Protein AF-A0A927PRM3-F1 (afdb_monomer_lite)

Foldseek 3Di:
DDDDDDDDDDDDDPDPPDPVVVCVVVVVVVVVVVVCVVCVVVVVVVVVVVVVVLVVLVVLLVQLLVLLLVQVVLVCLLLVCLVVQHPNPVSLVVNLVSLVSNLVSLVVQLVLFDPVLVVLNVQLVVLSVVLVVVCVVCVRSPPVPVNVVSSVSNSVSSQVNSCRSCVSSVVNVDRRAHDPGDDDDDDDDDD

Radius of gyration: 32.97 Å; chains: 1; bounding box: 110×36×75 Å

Sequence (191 aa):
MSSTTMATTPPPTTSKLSSFDRIIMVGGFVLTTVFTSYFGFVAQDRSAECQAIRTQRLADVERFRTVAADFEPLVDDYMGKALHGHNADASKKAVLLNLRQQRTRLAYVTPYLNIDGKETAKRFDDAVVNFVVEAEKNPTGTKLGPLYQELEYIFDNSQSLITASNRATGMDNIQVTTGRFWKRTLTCSES

Secondary structure (DSSP, 8-state):
--------PPPP------HHHHHHHHHHHHHHHHHHHHHHHHHHHHHHHHHHHHHHHHHHHHHHHHHHHTHHHHHHHHHHHHHTT---HHHHHHHHHHHHHHHHHHHHHGGGS-HHHHHHHHHHHHHHHHHHHHHHH-TT---HHHHHHHHHHHHHHHHHHHHHHHHHTT-TT-----SSS----------

Structure (mmCIF, N/CA/C/O backbone):
data_AF-A0A927PRM3-F1
#
_entry.id   AF-A0A927PRM3-F1
#
loop_
_atom_site.group_PDB
_atom_site.id
_atom_site.type_symbol
_atom_site.label_atom_id
_atom_site.label_alt_id
_atom_site.label_comp_id
_atom_site.label_asym_id
_atom_site.label_entity_id
_atom_site.label_seq_id
_atom_site.pdbx_PDB_ins_code
_atom_site.Cartn_x
_atom_site.Cartn_y
_atom_site.Cartn_z
_atom_site.occupancy
_atom_site.B_iso_or_equiv
_atom_site.auth_seq_id
_atom_site.auth_comp_id
_atom_site.auth_asym_id
_atom_site.auth_atom_id
_atom_site.pdbx_PDB_model_num
ATOM 1 N N . MET A 1 1 ? -91.309 -27.906 28.902 1.00 44.22 1 MET A N 1
ATOM 2 C CA . MET A 1 1 ? -90.382 -27.048 28.135 1.00 44.22 1 MET A CA 1
ATOM 3 C C . MET A 1 1 ? -89.595 -26.239 29.148 1.00 44.22 1 MET A C 1
ATOM 5 O O . MET A 1 1 ? -90.201 -25.477 29.887 1.00 44.22 1 MET A O 1
ATOM 9 N N . SER A 1 2 ? -88.304 -26.534 29.288 1.00 41.75 2 SER A N 1
ATOM 10 C CA . SER A 1 2 ? -87.449 -26.027 30.367 1.00 41.75 2 SER A CA 1
ATOM 11 C C . SER A 1 2 ? -86.890 -24.648 30.022 1.00 41.75 2 SER A C 1
ATOM 13 O O . SER A 1 2 ? -86.309 -24.472 28.955 1.00 41.75 2 SER A O 1
ATOM 15 N N . SER A 1 3 ? -87.058 -23.684 30.925 1.00 41.94 3 SER A N 1
ATOM 16 C CA . SER A 1 3 ? -86.459 -22.352 30.836 1.00 41.94 3 SER A CA 1
ATOM 17 C C . SER A 1 3 ? -85.041 -22.386 31.407 1.00 41.94 3 SER A C 1
ATOM 19 O O . SER A 1 3 ? -84.853 -22.659 32.590 1.00 41.94 3 SER A O 1
ATOM 21 N N . THR A 1 4 ? -84.041 -22.120 30.567 1.00 48.62 4 THR A N 1
ATOM 22 C CA . THR A 1 4 ? -82.642 -21.960 30.981 1.00 48.62 4 THR A CA 1
ATOM 23 C C . THR A 1 4 ? -82.396 -20.508 31.380 1.00 48.62 4 THR A C 1
ATOM 25 O O . THR A 1 4 ? -82.420 -19.611 30.540 1.00 48.62 4 THR A O 1
ATOM 28 N N . THR A 1 5 ? -82.161 -20.271 32.667 1.00 45.59 5 THR A N 1
ATOM 29 C CA . THR A 1 5 ? -81.756 -18.972 33.216 1.00 45.59 5 THR A CA 1
ATOM 30 C C . THR A 1 5 ? -80.256 -18.773 32.979 1.00 45.59 5 THR A C 1
ATOM 32 O O . THR A 1 5 ? -79.450 -19.582 33.437 1.00 45.59 5 THR A O 1
ATOM 35 N N . MET A 1 6 ? -79.859 -17.715 32.264 1.00 48.06 6 MET A N 1
ATOM 36 C CA . MET A 1 6 ? -78.449 -17.319 32.154 1.00 48.06 6 MET A CA 1
ATOM 37 C C . MET A 1 6 ? -77.999 -16.651 33.458 1.00 48.06 6 MET A C 1
ATOM 39 O O . MET A 1 6 ? -78.588 -15.660 33.885 1.00 48.06 6 MET A O 1
ATOM 43 N N . ALA A 1 7 ? -76.950 -17.188 34.080 1.00 45.28 7 ALA A N 1
ATOM 44 C CA . ALA A 1 7 ? -76.270 -16.555 35.200 1.00 45.28 7 ALA A CA 1
ATOM 45 C C . ALA A 1 7 ? -75.326 -15.464 34.672 1.00 45.28 7 ALA A C 1
ATOM 47 O O . ALA A 1 7 ? -74.313 -15.752 34.036 1.00 45.28 7 ALA A O 1
ATOM 48 N N . THR A 1 8 ? -75.665 -14.206 34.927 1.00 48.94 8 THR A N 1
ATOM 49 C CA . THR A 1 8 ? -74.791 -13.051 34.713 1.00 48.94 8 THR A CA 1
ATOM 50 C C . THR A 1 8 ? -73.702 -13.041 35.787 1.00 48.94 8 THR A C 1
ATOM 52 O O . THR A 1 8 ? -73.987 -12.885 36.974 1.00 48.94 8 THR A O 1
ATOM 55 N N . THR A 1 9 ? -72.442 -13.210 35.385 1.00 50.81 9 THR A N 1
ATOM 56 C CA . THR A 1 9 ? -71.269 -13.009 36.250 1.00 50.81 9 THR A CA 1
ATOM 57 C C . THR A 1 9 ? -71.200 -11.554 36.734 1.00 50.81 9 THR A C 1
ATOM 59 O O . THR A 1 9 ? -71.367 -10.645 35.915 1.00 50.81 9 THR A O 1
ATOM 62 N N . PRO A 1 10 ? -70.942 -11.296 38.031 1.00 50.56 10 PRO A N 1
ATOM 63 C CA . PRO A 1 10 ? -70.801 -9.937 38.544 1.00 50.56 10 PRO A CA 1
ATOM 64 C C . PRO A 1 10 ? -69.530 -9.266 37.984 1.00 50.56 10 PRO A C 1
ATOM 66 O O . PRO A 1 10 ? -68.538 -9.955 37.730 1.00 50.56 10 PRO A O 1
ATOM 69 N N . PRO A 1 11 ? -69.532 -7.934 37.786 1.00 51.31 11 PRO A N 1
ATOM 70 C CA . PRO A 1 11 ? -68.351 -7.208 37.330 1.00 51.31 11 PRO A CA 1
ATOM 71 C C . PRO A 1 11 ? -67.219 -7.306 38.366 1.00 51.31 11 PRO A C 1
ATOM 73 O O . PRO A 1 11 ? -67.497 -7.354 39.568 1.00 51.31 11 PRO A O 1
ATOM 76 N N . PRO A 1 12 ? -65.944 -7.317 37.931 1.00 49.47 12 PRO A N 1
ATOM 77 C CA . PRO A 1 12 ? -64.812 -7.381 38.842 1.00 49.47 12 PRO A CA 1
ATOM 78 C C . PRO A 1 12 ? -64.838 -6.174 39.781 1.00 49.47 12 PRO A C 1
ATOM 80 O O . PRO A 1 12 ? -64.838 -5.017 39.357 1.00 49.47 12 PRO A O 1
ATOM 83 N N . THR A 1 13 ? -64.872 -6.460 41.077 1.00 45.50 13 THR A N 1
ATOM 84 C CA . THR A 1 13 ? -64.749 -5.486 42.152 1.00 45.50 13 THR A CA 1
ATOM 85 C C . THR A 1 13 ? -63.410 -4.769 42.013 1.00 45.50 13 THR A C 1
ATOM 87 O O . THR A 1 13 ? -62.353 -5.332 42.289 1.00 45.50 13 THR A O 1
ATOM 90 N N . THR A 1 14 ? -63.443 -3.502 41.599 1.00 50.16 14 THR A N 1
ATOM 91 C CA . THR A 1 14 ? -62.299 -2.596 41.712 1.00 50.16 14 THR A CA 1
ATOM 92 C C . THR A 1 14 ? -61.999 -2.394 43.191 1.00 50.16 14 THR A C 1
ATOM 94 O O . THR A 1 14 ? -62.661 -1.605 43.872 1.00 50.16 14 THR A O 1
ATOM 97 N N . SER A 1 15 ? -61.017 -3.130 43.701 1.00 55.06 15 SER A N 1
ATOM 98 C CA . SER A 1 15 ? -60.400 -2.863 44.992 1.00 55.06 15 SER A CA 1
ATOM 99 C C . SER A 1 15 ? -59.888 -1.421 44.986 1.00 55.06 15 SER A C 1
ATOM 101 O O . SER A 1 15 ? -59.076 -1.019 44.150 1.00 55.06 15 SER A O 1
ATOM 103 N N . LYS A 1 16 ? -60.422 -0.598 45.894 1.00 53.88 16 LYS A N 1
ATOM 104 C CA . LYS A 1 16 ? -59.944 0.769 46.115 1.00 53.88 16 LYS A CA 1
ATOM 105 C C . LYS A 1 16 ? -58.537 0.680 46.707 1.00 53.88 16 LYS A C 1
ATOM 107 O O . LYS A 1 16 ? -58.385 0.558 47.916 1.00 53.88 16 LYS A O 1
ATOM 112 N N . LEU A 1 17 ? -57.527 0.699 45.840 1.00 53.91 17 LEU A N 1
ATOM 113 C CA . LEU A 1 17 ? -56.127 0.856 46.227 1.00 53.91 17 LEU A CA 1
ATOM 114 C C . LEU A 1 17 ? -55.980 2.113 47.091 1.00 53.91 17 LEU A C 1
ATOM 116 O O . LEU A 1 17 ? -56.442 3.192 46.707 1.00 53.91 17 LEU A O 1
ATOM 120 N N . SER A 1 18 ? -55.346 1.954 48.254 1.00 59.84 18 SER A N 1
ATOM 121 C CA . SER A 1 18 ? -54.972 3.053 49.141 1.00 59.84 18 SER A CA 1
ATOM 122 C C . SER A 1 18 ? -54.162 4.091 48.361 1.00 59.84 18 SER A C 1
ATOM 124 O O . SER A 1 18 ? -53.350 3.737 47.502 1.00 59.84 18 SER A O 1
ATOM 126 N N . SER A 1 19 ? -54.349 5.383 48.653 1.00 59.75 19 SER A N 1
ATOM 127 C CA . SER A 1 19 ? -53.582 6.468 48.020 1.00 59.75 19 SER A CA 1
ATOM 128 C C . SER A 1 19 ? -52.068 6.243 48.113 1.00 59.75 19 SER A C 1
ATOM 130 O O . SER A 1 19 ? -51.332 6.660 47.224 1.00 59.75 19 SER A O 1
ATOM 132 N N . PHE A 1 20 ? -51.614 5.531 49.147 1.00 63.22 20 PHE A N 1
ATOM 133 C CA . PHE A 1 20 ? -50.215 5.167 49.348 1.00 63.22 20 PHE A CA 1
ATOM 134 C C . PHE A 1 20 ? -49.713 4.131 48.326 1.00 63.22 20 PHE A C 1
ATOM 136 O O . PHE A 1 20 ? -48.644 4.315 47.749 1.00 63.22 20 PHE A O 1
ATOM 143 N N . ASP A 1 21 ? -50.510 3.106 48.008 1.00 57.59 21 ASP A N 1
ATOM 144 C CA . ASP A 1 21 ? -50.153 2.097 46.998 1.00 57.59 21 ASP A CA 1
ATOM 145 C C . ASP A 1 21 ? -50.122 2.691 45.586 1.00 57.59 21 ASP A C 1
ATOM 147 O O . ASP A 1 21 ? -49.273 2.332 44.771 1.00 57.59 21 ASP A O 1
ATOM 151 N N . ARG A 1 22 ? -51.006 3.657 45.296 1.00 60.03 22 ARG A N 1
ATOM 152 C CA . ARG A 1 22 ? -50.956 4.417 44.037 1.00 60.03 22 ARG A CA 1
ATOM 153 C C . ARG A 1 22 ? -49.674 5.237 43.915 1.00 60.03 22 ARG A C 1
ATOM 155 O O . ARG A 1 22 ? -49.090 5.263 42.837 1.00 60.03 22 ARG A O 1
ATOM 162 N N . ILE A 1 23 ? -49.226 5.882 44.993 1.00 64.12 23 ILE A N 1
ATOM 163 C CA . ILE A 1 23 ? -47.975 6.657 44.998 1.00 64.12 23 ILE A CA 1
ATOM 164 C C . ILE A 1 23 ? -46.768 5.734 44.806 1.00 64.12 23 ILE A C 1
ATOM 166 O O . ILE A 1 23 ? -45.878 6.067 44.030 1.00 64.12 23 ILE A O 1
ATOM 170 N N . ILE A 1 24 ? -46.759 4.557 45.439 1.00 65.75 24 ILE A N 1
ATOM 171 C CA . ILE A 1 24 ? -45.685 3.569 45.268 1.00 65.75 24 ILE A CA 1
ATOM 172 C C . ILE A 1 24 ? -45.666 3.022 43.836 1.00 65.75 24 ILE A C 1
ATOM 174 O O . ILE A 1 24 ? -44.595 2.943 43.238 1.00 65.75 24 ILE A O 1
ATOM 178 N N . MET A 1 25 ? -46.823 2.703 43.245 1.00 63.34 25 MET A N 1
ATOM 179 C CA . MET A 1 25 ? -46.881 2.238 41.854 1.00 63.34 25 MET A CA 1
ATOM 180 C C . MET A 1 25 ? -46.438 3.313 40.859 1.00 63.34 25 MET A C 1
ATOM 182 O O . MET A 1 25 ? -45.649 3.020 39.966 1.00 63.34 25 MET A O 1
ATOM 186 N N . VAL A 1 26 ? -46.910 4.556 41.006 1.00 64.50 26 VAL A N 1
ATOM 187 C CA . VAL A 1 26 ? -46.524 5.660 40.111 1.00 64.50 26 VAL A CA 1
ATOM 188 C C . VAL A 1 26 ? -45.048 6.011 40.295 1.00 64.50 26 VAL A C 1
ATOM 190 O O . VAL A 1 26 ? -44.334 6.170 39.309 1.00 64.50 26 VAL A O 1
ATOM 193 N N . GLY A 1 27 ? -44.569 6.066 41.540 1.00 62.31 27 GLY A N 1
ATOM 194 C CA . GLY A 1 27 ? -43.160 6.287 41.857 1.00 62.31 27 GLY A CA 1
ATOM 195 C C . GLY A 1 27 ? -42.268 5.194 41.277 1.00 62.31 27 GLY A C 1
ATOM 196 O O . GLY A 1 27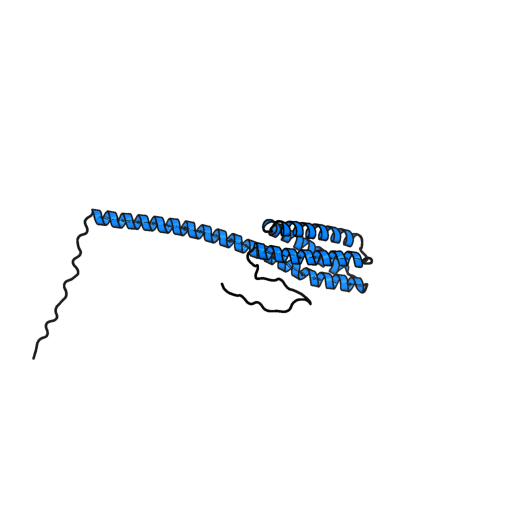 ? -41.277 5.509 40.626 1.00 62.31 27 GLY A O 1
ATOM 197 N N . GLY A 1 28 ? -42.666 3.927 41.428 1.00 58.19 28 GLY A N 1
ATOM 198 C CA . GLY A 1 28 ? -41.991 2.779 40.830 1.00 58.19 28 GLY A CA 1
ATOM 199 C C . GLY A 1 28 ? -41.946 2.869 39.309 1.00 58.19 28 GLY A C 1
ATOM 200 O O . GLY A 1 28 ? -40.869 2.744 38.738 1.00 58.19 28 GLY A O 1
ATOM 201 N N . PHE A 1 29 ? -43.076 3.180 38.664 1.00 63.25 29 PHE A N 1
ATOM 202 C CA . PHE A 1 29 ? -43.168 3.293 37.209 1.00 63.25 29 PHE A CA 1
ATOM 203 C C . PHE A 1 29 ? -42.270 4.410 36.668 1.00 63.25 29 PHE A C 1
ATOM 205 O O . PHE A 1 29 ? -41.491 4.178 35.742 1.00 63.25 29 PHE A O 1
ATOM 212 N N . VAL A 1 30 ? -42.312 5.600 37.276 1.00 63.31 30 VAL A N 1
ATOM 213 C CA . VAL A 1 30 ? -41.460 6.734 36.889 1.00 63.31 30 VAL A CA 1
ATOM 214 C C . VAL A 1 30 ? -39.983 6.392 37.089 1.00 63.31 30 VAL A C 1
ATOM 216 O O . VAL A 1 30 ? -39.194 6.610 36.173 1.00 63.31 30 VAL A O 1
ATOM 219 N N . LEU A 1 31 ? -39.609 5.777 38.217 1.00 61.56 31 LEU A N 1
ATOM 220 C CA . LEU A 1 31 ? -38.228 5.349 38.462 1.00 61.56 31 LEU A CA 1
ATOM 221 C C . LEU A 1 31 ? -37.755 4.322 37.436 1.00 61.56 31 LEU A C 1
ATOM 223 O O . LEU A 1 31 ? -36.676 4.497 36.877 1.00 61.56 31 LEU A O 1
ATOM 227 N N . THR A 1 32 ? -38.558 3.296 37.135 1.00 62.03 32 THR A N 1
ATOM 228 C CA . THR A 1 32 ? -38.201 2.310 36.108 1.00 62.03 32 THR A CA 1
ATOM 229 C C . THR A 1 32 ? -38.101 2.939 34.731 1.00 62.03 32 THR A C 1
ATOM 231 O O . THR A 1 32 ? -37.176 2.593 34.007 1.00 62.03 32 THR A O 1
ATOM 234 N N . THR A 1 33 ? -38.986 3.875 34.375 1.00 59.94 33 THR A N 1
ATOM 235 C CA . THR A 1 33 ? -38.985 4.524 33.053 1.00 59.94 33 THR A CA 1
ATOM 236 C C . THR A 1 33 ? -37.771 5.436 32.891 1.00 59.94 33 THR A C 1
ATOM 238 O O . THR A 1 33 ? -37.120 5.408 31.851 1.00 59.94 33 THR A O 1
ATOM 241 N N . VAL A 1 34 ? -37.406 6.199 33.926 1.00 56.94 34 VAL A N 1
ATOM 242 C CA . VAL A 1 34 ? -36.192 7.033 33.933 1.00 56.94 34 VAL A CA 1
ATOM 243 C C . VAL A 1 34 ? -34.934 6.163 33.906 1.00 56.94 34 VAL A C 1
ATOM 245 O O . VAL A 1 34 ? -34.023 6.439 33.131 1.00 56.94 34 VAL A O 1
ATOM 248 N N . PHE A 1 35 ? -34.890 5.067 34.672 1.00 54.69 35 PHE A N 1
ATOM 249 C CA . PHE A 1 35 ? -33.755 4.139 34.630 1.00 54.69 35 PHE A CA 1
ATOM 250 C C . PHE A 1 35 ? -33.621 3.454 33.268 1.00 54.69 35 PHE A C 1
ATOM 252 O O . PHE A 1 35 ? -32.526 3.421 32.721 1.00 54.69 35 PHE A O 1
ATOM 259 N N . THR A 1 36 ? -34.707 2.932 32.690 1.00 59.66 36 THR A N 1
ATOM 260 C CA . THR A 1 36 ? -34.649 2.267 31.375 1.00 59.66 36 THR A CA 1
ATOM 261 C C . THR A 1 36 ? -34.355 3.239 30.245 1.00 59.66 36 THR A C 1
ATOM 263 O O . THR A 1 36 ? -33.602 2.880 29.347 1.00 59.66 36 THR A O 1
ATOM 266 N N . SER A 1 37 ? -34.874 4.468 30.286 1.00 56.84 37 SER A N 1
ATOM 267 C CA . SER A 1 37 ? -34.535 5.486 29.284 1.00 56.84 37 SER A CA 1
ATOM 268 C C . SER A 1 37 ? -33.080 5.940 29.405 1.00 56.84 37 SER A C 1
ATOM 270 O O . SER A 1 37 ? -32.398 6.010 28.389 1.00 56.84 37 SER A O 1
ATOM 272 N N . TYR A 1 38 ? -32.555 6.146 30.617 1.00 54.75 38 TYR A N 1
ATOM 273 C CA . TYR A 1 38 ? -31.151 6.521 30.814 1.00 54.75 38 TYR A CA 1
ATOM 274 C C . TYR A 1 38 ? -30.184 5.385 30.444 1.00 54.75 38 TYR A C 1
ATOM 276 O O . TYR A 1 38 ? -29.239 5.600 29.689 1.00 54.75 38 TYR A O 1
ATOM 284 N N . PHE A 1 39 ? -30.436 4.154 30.905 1.00 52.22 39 PHE A N 1
ATOM 285 C CA . PHE A 1 39 ? -29.624 2.992 30.523 1.00 52.22 39 PHE A CA 1
ATOM 286 C C . PHE A 1 39 ? -29.757 2.656 29.036 1.00 52.22 39 PHE A C 1
ATOM 288 O O . PHE A 1 39 ? -28.761 2.301 28.413 1.00 52.22 39 PHE A O 1
ATOM 295 N N . GLY A 1 40 ? -30.952 2.797 28.459 1.00 49.28 40 GLY A N 1
ATOM 296 C CA . GLY A 1 40 ? -31.195 2.594 27.033 1.00 49.28 40 GLY A CA 1
ATOM 297 C C . GLY A 1 40 ? -30.417 3.586 26.173 1.00 49.28 40 GLY A C 1
ATOM 298 O O . GLY A 1 40 ? -29.747 3.168 25.234 1.00 49.28 40 GLY A O 1
ATOM 299 N N . PHE A 1 41 ? -30.426 4.870 26.539 1.00 51.00 41 PHE A N 1
ATOM 300 C CA . PHE A 1 41 ? -29.705 5.915 25.810 1.00 51.00 41 PHE A CA 1
ATOM 301 C C . PHE A 1 41 ? -28.183 5.753 25.934 1.00 51.00 41 PHE A C 1
ATOM 303 O O . PHE A 1 41 ? -27.478 5.751 24.931 1.00 51.00 41 PHE A O 1
ATOM 310 N N . VAL A 1 42 ? -27.669 5.508 27.147 1.00 51.50 42 VAL A N 1
ATOM 311 C CA . VAL A 1 42 ? -26.225 5.317 27.387 1.00 51.50 42 VAL A CA 1
ATOM 312 C C . VAL A 1 42 ? -25.693 4.037 26.727 1.00 51.50 42 VAL A C 1
ATOM 314 O O . VAL A 1 42 ? -24.565 4.020 26.229 1.00 51.50 42 VAL A O 1
ATOM 317 N N . ALA A 1 43 ? -26.483 2.959 26.702 1.00 48.88 43 ALA A N 1
ATOM 318 C CA . ALA A 1 43 ? -26.106 1.726 26.016 1.00 48.88 43 ALA A CA 1
ATOM 319 C C . ALA A 1 43 ? -26.155 1.877 24.486 1.00 48.88 43 ALA A C 1
ATOM 321 O O . ALA A 1 43 ? -25.255 1.383 23.803 1.00 48.88 43 ALA A O 1
ATOM 322 N N . GLN A 1 44 ? -27.159 2.581 23.946 1.00 50.44 44 GLN A N 1
ATOM 323 C CA . GLN A 1 44 ? -27.261 2.845 22.509 1.00 50.44 44 GLN A CA 1
ATOM 324 C C . GLN A 1 44 ? -26.131 3.753 22.010 1.00 50.44 44 GLN A C 1
ATOM 326 O O . GLN A 1 44 ? -25.476 3.376 21.037 1.00 50.44 44 GLN A O 1
ATOM 331 N N . ASP A 1 45 ? -25.816 4.854 22.701 1.00 47.72 45 ASP A N 1
ATOM 332 C CA . ASP A 1 45 ? -24.739 5.775 22.298 1.00 47.72 45 ASP A CA 1
ATOM 333 C C . ASP A 1 45 ? -23.371 5.081 22.257 1.00 47.72 45 ASP A C 1
ATOM 335 O O . ASP A 1 45 ? -22.666 5.136 21.248 1.00 47.72 45 ASP A O 1
ATOM 339 N N . ARG A 1 46 ? -23.016 4.321 23.303 1.00 46.38 46 ARG A N 1
ATOM 340 C CA . ARG A 1 46 ? -21.738 3.585 23.324 1.00 46.38 46 ARG A CA 1
ATOM 341 C C . ARG A 1 46 ? -21.653 2.514 22.240 1.00 46.38 46 ARG A C 1
ATOM 343 O O . ARG A 1 46 ? -20.578 2.278 21.690 1.00 46.38 46 ARG A O 1
ATOM 350 N N . SER A 1 47 ? -22.768 1.856 21.923 1.00 51.16 47 SER A N 1
ATOM 351 C CA . SER A 1 47 ? -22.800 0.854 20.853 1.00 51.16 47 SER A CA 1
ATOM 352 C C . SER A 1 47 ? -22.651 1.484 19.463 1.00 51.16 47 SER A C 1
ATOM 354 O O . SER A 1 47 ? -21.937 0.931 18.624 1.00 51.16 47 SER A O 1
ATOM 356 N N . ALA A 1 48 ? -23.238 2.665 19.242 1.00 51.62 48 ALA A N 1
ATOM 357 C CA . ALA A 1 48 ? -23.136 3.412 17.993 1.00 51.62 48 ALA A CA 1
ATOM 358 C C . ALA A 1 48 ? -21.718 3.962 17.771 1.00 51.62 48 ALA A C 1
ATOM 360 O O . ALA A 1 48 ? -21.173 3.816 16.677 1.00 51.62 48 ALA A O 1
ATOM 361 N N . GLU A 1 49 ? -21.074 4.505 18.809 1.00 46.06 49 GLU A N 1
ATOM 362 C CA . GLU A 1 49 ? -19.676 4.953 18.746 1.00 46.06 49 GLU A CA 1
ATOM 363 C C . GLU A 1 49 ? -18.719 3.790 18.443 1.00 46.06 49 GLU A C 1
ATOM 365 O O . GLU A 1 49 ? -17.866 3.888 17.556 1.00 46.06 49 GLU A O 1
ATOM 370 N N . CYS A 1 50 ? -18.891 2.645 19.115 1.00 54.97 50 CYS A N 1
ATOM 371 C CA . CYS A 1 50 ? -18.091 1.453 18.837 1.00 54.97 50 CYS A CA 1
ATOM 372 C C . CYS A 1 50 ? -18.302 0.921 17.410 1.00 54.97 50 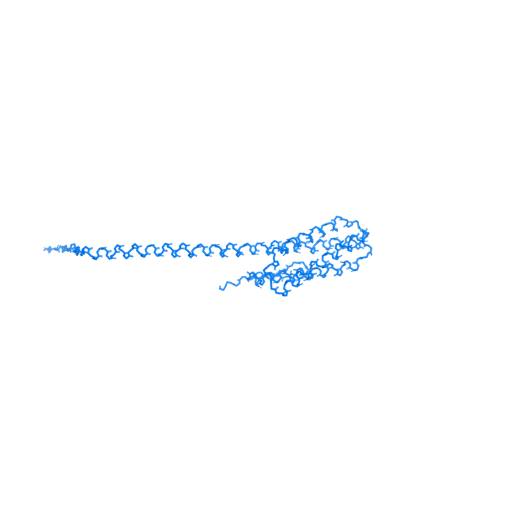CYS A C 1
ATOM 374 O O . CYS A 1 50 ? -17.333 0.521 16.758 1.00 54.97 50 CYS A O 1
ATOM 376 N N . GLN A 1 51 ? -19.538 0.933 16.900 1.00 58.88 51 GLN A N 1
ATOM 377 C CA . GLN A 1 51 ? -19.826 0.536 15.519 1.00 58.88 51 GLN A CA 1
ATOM 378 C C . GLN A 1 51 ? -19.243 1.523 14.501 1.00 58.88 51 GLN A C 1
ATOM 380 O O . GLN A 1 51 ? -18.664 1.087 13.503 1.00 58.88 51 GLN A O 1
ATOM 385 N N . ALA A 1 52 ? -19.318 2.829 14.759 1.00 62.22 52 ALA A N 1
ATOM 386 C CA . ALA A 1 52 ? -18.755 3.858 13.888 1.00 62.22 52 ALA A CA 1
ATOM 387 C C . ALA A 1 52 ? -17.226 3.734 13.783 1.00 62.22 52 ALA A C 1
ATOM 389 O O . ALA A 1 52 ? -16.684 3.679 12.678 1.00 62.22 52 ALA A O 1
ATOM 390 N N . ILE A 1 53 ? -16.536 3.582 14.921 1.00 66.88 53 ILE A N 1
ATOM 391 C CA . ILE A 1 53 ? -15.077 3.400 14.964 1.00 66.88 53 ILE A CA 1
ATOM 392 C C . ILE A 1 53 ? -14.667 2.118 14.231 1.00 66.88 53 ILE A C 1
ATOM 394 O O . ILE A 1 53 ? -13.700 2.124 13.467 1.00 66.88 53 ILE A O 1
ATOM 398 N N . ARG A 1 54 ? -15.398 1.013 14.423 1.00 69.25 54 ARG A N 1
ATOM 399 C CA . ARG A 1 54 ? -15.109 -0.248 13.726 1.00 69.25 54 ARG A CA 1
ATOM 400 C C . ARG A 1 54 ? -15.303 -0.110 12.215 1.00 69.25 54 ARG A C 1
ATOM 402 O O . ARG A 1 54 ? -14.437 -0.536 11.459 1.00 69.25 54 ARG A O 1
ATOM 409 N N . THR A 1 55 ? -16.386 0.528 11.780 1.00 75.81 55 THR A N 1
ATOM 410 C CA . THR A 1 55 ? -16.689 0.741 10.355 1.00 75.81 55 THR A CA 1
ATOM 411 C C . THR A 1 55 ? -15.629 1.610 9.682 1.00 75.81 55 THR A C 1
ATOM 413 O O . THR A 1 55 ? -15.185 1.298 8.579 1.00 75.81 55 THR A O 1
ATOM 416 N N . GLN A 1 56 ? -15.163 2.658 10.366 1.00 77.00 56 GLN A N 1
ATOM 417 C CA . GLN A 1 56 ? -14.092 3.515 9.866 1.00 77.00 56 GLN A CA 1
ATOM 418 C C . GLN A 1 56 ? -12.779 2.741 9.682 1.00 77.00 56 GLN A C 1
ATOM 420 O O . GLN A 1 56 ? -12.169 2.824 8.619 1.00 77.00 56 GLN A O 1
ATOM 425 N N . ARG A 1 57 ? -12.386 1.923 10.668 1.00 75.38 57 ARG A N 1
ATOM 426 C CA . ARG A 1 57 ? -11.177 1.084 10.575 1.00 75.38 57 ARG A CA 1
ATOM 427 C C . ARG A 1 57 ? -11.242 0.108 9.404 1.00 75.38 57 ARG A C 1
ATOM 429 O O . ARG A 1 57 ? -10.276 -0.011 8.659 1.00 75.38 57 ARG A O 1
ATOM 436 N N . LEU A 1 58 ? -12.381 -0.561 9.226 1.00 78.75 58 LEU A N 1
ATOM 437 C CA . LEU A 1 58 ? -12.601 -1.481 8.106 1.00 78.75 58 LEU A CA 1
ATOM 438 C C . LEU A 1 58 ? -12.500 -0.752 6.762 1.00 78.75 58 LEU A C 1
ATOM 440 O O . LEU A 1 58 ? -11.844 -1.237 5.845 1.00 78.75 58 LEU A O 1
ATOM 444 N N . ALA A 1 59 ? -13.091 0.441 6.659 1.00 81.94 59 ALA A N 1
ATOM 445 C CA . ALA A 1 59 ? -13.018 1.253 5.451 1.00 81.94 59 ALA A CA 1
ATOM 446 C C . ALA A 1 59 ? -11.583 1.705 5.130 1.00 81.94 59 ALA A C 1
ATOM 448 O O . ALA A 1 59 ? -11.195 1.723 3.962 1.00 81.94 59 ALA A O 1
ATOM 449 N N . ASP A 1 60 ? -10.783 2.058 6.137 1.00 82.19 60 ASP A N 1
ATOM 450 C CA . ASP A 1 60 ? -9.394 2.476 5.929 1.00 82.19 60 ASP A CA 1
ATOM 451 C C . ASP A 1 60 ? -8.498 1.305 5.501 1.00 82.19 60 ASP A C 1
ATOM 453 O O . ASP A 1 60 ? -7.686 1.465 4.584 1.00 82.19 60 ASP A O 1
ATOM 457 N N . VAL A 1 61 ? -8.708 0.112 6.069 1.00 81.56 61 VAL A N 1
ATOM 458 C CA . VAL A 1 61 ? -8.044 -1.118 5.609 1.00 81.56 61 VAL A CA 1
ATOM 459 C C . VAL A 1 61 ? -8.460 -1.469 4.181 1.00 81.56 61 VAL A C 1
ATOM 461 O O . VAL A 1 61 ? -7.596 -1.745 3.352 1.00 81.56 61 VAL A O 1
ATOM 464 N N . GLU A 1 62 ? -9.748 -1.383 3.847 1.00 82.62 62 GLU A N 1
ATOM 465 C CA . GLU A 1 62 ? -10.230 -1.691 2.495 1.00 82.62 62 GLU A CA 1
ATOM 466 C C . GLU A 1 62 ? -9.689 -0.711 1.445 1.00 82.62 62 GLU A C 1
ATOM 468 O O . GLU A 1 62 ? -9.316 -1.110 0.339 1.00 82.62 62 GLU A O 1
ATOM 473 N N . ARG A 1 63 ? -9.573 0.576 1.792 1.00 85.25 63 ARG A N 1
ATOM 474 C CA . ARG A 1 63 ? -8.945 1.584 0.925 1.00 85.25 63 ARG A CA 1
ATOM 475 C C . ARG A 1 63 ? -7.472 1.283 0.681 1.00 85.25 63 ARG A C 1
ATOM 477 O O . ARG A 1 63 ? -7.016 1.443 -0.447 1.00 85.25 63 ARG A O 1
ATOM 484 N N . PHE A 1 64 ? -6.727 0.879 1.711 1.00 85.62 64 PHE A N 1
ATOM 485 C CA . PHE A 1 64 ? -5.334 0.460 1.545 1.00 85.62 64 PHE A CA 1
ATOM 486 C C . PHE A 1 64 ? -5.243 -0.788 0.660 1.00 85.62 64 PHE A C 1
ATOM 488 O O . PHE A 1 64 ? -4.491 -0.791 -0.312 1.00 85.62 64 PHE A O 1
ATOM 495 N N . ARG A 1 65 ? -6.083 -1.794 0.932 1.00 84.06 65 ARG A N 1
ATOM 496 C CA . ARG A 1 65 ? -6.160 -3.045 0.171 1.00 84.06 65 ARG A CA 1
ATOM 497 C C . ARG A 1 65 ? -6.428 -2.815 -1.312 1.00 84.06 65 ARG A C 1
ATOM 499 O O . ARG A 1 65 ? -5.744 -3.392 -2.146 1.00 84.06 65 ARG A O 1
ATOM 506 N N . THR A 1 66 ? -7.402 -1.968 -1.630 1.00 86.06 66 THR A N 1
ATOM 507 C CA . THR A 1 66 ? -7.788 -1.670 -3.016 1.00 86.06 66 THR A CA 1
ATOM 508 C C . THR A 1 66 ? -6.615 -1.074 -3.791 1.00 86.06 66 THR A C 1
ATOM 510 O O . THR A 1 66 ? -6.291 -1.539 -4.875 1.00 86.06 66 THR A O 1
ATOM 513 N N . VAL A 1 67 ? -5.922 -0.092 -3.205 1.00 86.81 67 VAL A N 1
ATOM 514 C CA . VAL A 1 67 ? -4.763 0.537 -3.859 1.00 86.81 67 VAL A CA 1
ATOM 515 C C . VAL A 1 67 ? -3.597 -0.449 -3.989 1.00 86.81 67 VAL A C 1
ATOM 517 O O . VAL A 1 67 ? -2.911 -0.446 -5.008 1.00 86.81 67 VAL A O 1
ATOM 520 N N . ALA A 1 68 ? -3.366 -1.299 -2.986 1.00 84.12 68 ALA A N 1
ATOM 521 C CA . ALA A 1 68 ? -2.321 -2.318 -3.041 1.00 84.12 68 ALA A CA 1
ATOM 522 C C . ALA A 1 68 ? -2.605 -3.405 -4.096 1.00 84.12 68 ALA A C 1
ATOM 524 O O . ALA A 1 68 ? -1.678 -3.865 -4.754 1.00 84.12 68 ALA A O 1
ATOM 525 N N . ALA A 1 69 ? -3.872 -3.768 -4.320 1.00 83.06 69 ALA A N 1
ATOM 526 C CA . ALA A 1 69 ? -4.266 -4.718 -5.364 1.00 83.06 69 ALA A CA 1
ATOM 527 C C . ALA A 1 69 ? -3.992 -4.192 -6.786 1.00 83.06 69 ALA A C 1
ATOM 529 O O . ALA A 1 69 ? -3.659 -4.969 -7.679 1.00 83.06 69 ALA A O 1
ATOM 530 N N . ASP A 1 70 ? -4.068 -2.874 -6.990 1.00 86.62 70 ASP A N 1
ATOM 531 C CA . ASP A 1 70 ? -3.728 -2.239 -8.268 1.00 86.62 70 ASP A CA 1
ATOM 532 C C . ASP A 1 70 ? -2.212 -2.222 -8.544 1.00 86.62 70 ASP A C 1
ATOM 534 O O . ASP A 1 70 ? -1.794 -1.897 -9.651 1.00 86.62 70 ASP A O 1
ATOM 538 N N . PHE A 1 71 ? -1.359 -2.547 -7.569 1.00 87.38 71 PHE A N 1
ATOM 539 C CA . PHE A 1 71 ? 0.093 -2.427 -7.714 1.00 87.38 71 PHE A CA 1
ATOM 540 C C . PHE A 1 71 ? 0.694 -3.451 -8.677 1.00 87.38 71 PHE A C 1
ATOM 542 O O . PHE A 1 71 ? 1.444 -3.083 -9.577 1.00 87.38 71 PHE A O 1
ATOM 549 N N . GLU A 1 72 ? 0.340 -4.724 -8.514 1.00 83.44 72 GLU A N 1
ATOM 550 C CA . GLU A 1 72 ? 0.844 -5.833 -9.331 1.00 83.44 72 GLU A CA 1
ATOM 551 C C . GLU A 1 72 ? 0.620 -5.628 -10.839 1.00 83.44 72 GLU A C 1
ATOM 553 O O . GLU A 1 72 ? 1.606 -5.645 -11.579 1.00 83.44 72 GLU A O 1
ATOM 558 N N . PRO A 1 73 ? -0.602 -5.331 -11.335 1.00 86.62 73 PRO A N 1
ATOM 559 C CA . PRO A 1 73 ? -0.799 -5.120 -12.769 1.00 86.62 73 PRO A CA 1
ATOM 560 C C . PRO A 1 73 ? -0.029 -3.902 -13.305 1.00 86.62 73 PRO A C 1
ATOM 562 O O . PRO A 1 73 ? 0.338 -3.875 -14.480 1.00 86.62 73 PRO A O 1
ATOM 565 N N . LEU A 1 74 ? 0.241 -2.895 -12.466 1.00 88.25 74 LEU A N 1
ATOM 566 C CA . LEU A 1 74 ? 1.047 -1.734 -12.852 1.00 88.25 74 LEU A CA 1
ATOM 567 C C . LEU A 1 74 ? 2.536 -2.076 -12.946 1.00 88.25 74 LEU A C 1
ATOM 569 O O . LEU A 1 74 ? 3.217 -1.590 -13.854 1.00 88.25 74 LEU A O 1
ATOM 573 N N . VAL A 1 75 ? 3.038 -2.903 -12.027 1.00 86.62 75 VAL A N 1
ATOM 574 C CA . VAL A 1 75 ? 4.412 -3.414 -12.061 1.00 86.62 75 VAL A CA 1
ATOM 575 C C . VAL A 1 75 ? 4.620 -4.292 -13.290 1.00 86.62 75 VAL A C 1
ATOM 577 O O . VAL A 1 75 ? 5.589 -4.072 -14.015 1.00 86.62 75 VAL A O 1
ATOM 580 N N . ASP A 1 76 ? 3.691 -5.201 -13.583 1.00 85.06 76 ASP A N 1
ATOM 581 C CA . ASP A 1 76 ? 3.746 -6.063 -14.768 1.00 85.06 76 ASP A CA 1
ATOM 582 C C . ASP A 1 76 ? 3.775 -5.254 -16.073 1.00 85.06 76 ASP A C 1
ATOM 584 O O . ASP A 1 76 ? 4.598 -5.521 -16.951 1.00 85.06 76 ASP A O 1
ATOM 588 N N . ASP A 1 77 ? 2.929 -4.226 -16.204 1.00 87.62 77 ASP A N 1
ATOM 589 C CA . ASP A 1 77 ? 2.920 -3.353 -17.385 1.00 87.62 77 ASP A CA 1
ATOM 590 C C . ASP A 1 77 ? 4.222 -2.540 -17.511 1.00 87.62 77 ASP A C 1
ATOM 592 O O . ASP A 1 77 ? 4.795 -2.434 -18.601 1.00 87.62 77 ASP A O 1
ATOM 596 N N . TYR A 1 78 ? 4.727 -1.992 -16.401 1.00 85.56 78 TYR A N 1
ATOM 597 C CA . TYR A 1 78 ? 5.988 -1.248 -16.381 1.00 85.56 78 TYR A CA 1
ATOM 598 C C . TYR A 1 78 ? 7.183 -2.133 -16.750 1.00 85.56 78 TYR A C 1
ATOM 600 O O . TYR A 1 78 ? 7.937 -1.794 -17.665 1.00 85.56 78 TYR A O 1
ATOM 608 N N . MET A 1 79 ? 7.335 -3.276 -16.081 1.00 82.75 79 MET A N 1
ATOM 609 C CA . MET A 1 79 ? 8.430 -4.214 -16.322 1.00 82.75 79 MET A CA 1
ATOM 610 C C . MET A 1 79 ? 8.332 -4.830 -17.713 1.00 82.75 79 MET A C 1
ATOM 612 O O . MET A 1 79 ? 9.343 -4.929 -18.407 1.00 82.75 79 MET A O 1
ATOM 616 N N . GLY A 1 80 ? 7.121 -5.168 -18.161 1.00 84.50 80 GLY A N 1
ATOM 617 C CA . GLY A 1 80 ? 6.860 -5.639 -19.514 1.00 84.50 80 GLY A CA 1
ATOM 618 C C . GLY A 1 80 ? 7.352 -4.642 -20.560 1.00 84.50 80 GLY A C 1
ATOM 619 O O . GLY A 1 80 ? 8.132 -5.009 -21.437 1.00 84.50 80 GLY A O 1
ATOM 620 N N . LYS A 1 81 ? 6.986 -3.363 -20.451 1.00 83.56 81 LYS A N 1
ATOM 621 C CA . LYS A 1 81 ? 7.457 -2.331 -21.392 1.00 83.56 81 LYS A CA 1
ATOM 622 C C . LYS A 1 81 ? 8.961 -2.095 -21.306 1.00 83.56 81 LYS A C 1
ATOM 624 O O . LYS A 1 81 ? 9.609 -1.992 -22.347 1.00 83.56 81 LYS A O 1
ATOM 629 N N . ALA A 1 82 ? 9.515 -2.051 -20.098 1.00 80.94 82 ALA A N 1
ATOM 630 C CA . ALA A 1 82 ? 10.931 -1.780 -19.899 1.00 80.94 82 ALA A CA 1
ATOM 631 C C . ALA A 1 82 ? 11.833 -2.917 -20.418 1.00 80.94 82 ALA A C 1
ATOM 633 O O . ALA A 1 82 ? 12.843 -2.645 -21.064 1.00 80.94 82 ALA A O 1
ATOM 634 N N . LEU A 1 83 ? 11.443 -4.184 -20.223 1.00 80.88 83 LEU A N 1
ATOM 635 C CA . LEU A 1 83 ? 12.175 -5.356 -20.730 1.00 80.88 83 LEU A CA 1
ATOM 636 C C . LEU A 1 83 ? 12.203 -5.424 -22.261 1.00 80.88 83 LEU A C 1
ATOM 638 O O . LEU A 1 83 ? 13.206 -5.834 -22.840 1.00 80.88 83 LEU A O 1
ATOM 642 N N . HIS A 1 84 ? 11.121 -5.009 -22.921 1.00 82.69 84 HIS A N 1
ATOM 643 C CA . HIS A 1 84 ? 11.012 -5.031 -24.383 1.00 82.69 84 HIS A CA 1
ATOM 644 C C . HIS A 1 84 ? 11.550 -3.750 -25.049 1.00 82.69 84 HIS A C 1
ATOM 646 O O . HIS A 1 84 ? 11.412 -3.582 -26.260 1.00 82.69 84 HIS A O 1
ATOM 652 N N . GLY A 1 85 ? 12.161 -2.837 -24.282 1.00 75.88 85 GLY A N 1
ATOM 653 C CA . GLY A 1 85 ? 12.718 -1.584 -24.803 1.00 75.88 85 GLY A CA 1
ATOM 654 C C . GLY A 1 85 ? 11.664 -0.597 -25.316 1.00 75.88 85 GLY A C 1
ATOM 655 O O . GLY A 1 85 ? 11.979 0.293 -26.106 1.00 75.88 85 GLY A O 1
ATOM 656 N N . HIS A 1 86 ? 10.406 -0.749 -24.898 1.00 82.75 86 HIS A N 1
ATOM 657 C CA . HIS A 1 86 ? 9.339 0.196 -25.209 1.00 82.75 86 HIS A CA 1
ATOM 658 C C . HIS A 1 86 ? 9.387 1.406 -24.270 1.00 82.75 86 HIS A C 1
ATOM 660 O O . HIS A 1 86 ? 9.946 1.348 -23.175 1.00 82.75 86 HIS A O 1
ATOM 666 N N . ASN A 1 87 ? 8.753 2.511 -24.675 1.00 82.50 87 ASN A N 1
ATOM 667 C CA . ASN A 1 87 ? 8.587 3.657 -23.785 1.00 82.50 87 ASN A CA 1
ATOM 668 C C . ASN A 1 87 ? 7.739 3.249 -22.564 1.00 82.50 87 ASN A C 1
ATOM 670 O O . ASN A 1 87 ? 6.552 2.939 -22.693 1.00 82.50 87 ASN A O 1
ATOM 674 N N . ALA A 1 88 ? 8.365 3.266 -21.387 1.00 84.56 88 ALA A N 1
ATOM 675 C CA . ALA A 1 88 ? 7.772 2.872 -20.116 1.00 84.56 88 ALA A CA 1
ATOM 676 C C . ALA A 1 88 ? 7.413 4.071 -19.213 1.00 84.56 88 ALA A C 1
ATOM 678 O O . ALA A 1 88 ? 6.986 3.859 -18.080 1.00 84.56 88 ALA A O 1
ATOM 679 N N . ASP A 1 89 ? 7.540 5.320 -19.682 1.00 86.19 89 ASP A N 1
ATOM 680 C CA . ASP A 1 89 ? 7.368 6.531 -18.861 1.00 86.19 89 ASP A CA 1
ATOM 681 C C . ASP A 1 89 ? 5.977 6.628 -18.223 1.00 86.19 89 ASP A C 1
ATOM 683 O O . ASP A 1 89 ? 5.835 6.947 -17.039 1.00 86.19 89 ASP A O 1
ATOM 687 N N . ALA A 1 90 ? 4.932 6.323 -18.998 1.00 87.56 90 ALA A N 1
ATOM 688 C CA . ALA A 1 90 ? 3.555 6.348 -18.513 1.00 87.56 90 ALA A CA 1
ATOM 689 C C . ALA A 1 90 ? 3.313 5.278 -17.435 1.00 87.56 90 ALA A C 1
ATOM 691 O O . ALA A 1 90 ? 2.714 5.568 -16.398 1.00 87.56 90 ALA A O 1
ATOM 692 N N . SER A 1 91 ? 3.829 4.068 -17.650 1.00 88.19 91 SER A N 1
ATOM 693 C CA . SER A 1 91 ? 3.693 2.939 -16.723 1.00 88.19 91 SER A CA 1
ATOM 694 C C . SER A 1 91 ? 4.509 3.156 -15.451 1.00 88.19 91 SER A C 1
ATOM 696 O O . SER A 1 91 ? 3.999 2.969 -14.351 1.00 88.19 91 SER A O 1
ATOM 698 N N . LYS A 1 92 ? 5.728 3.691 -15.579 1.00 87.94 92 LYS A N 1
ATOM 699 C CA . LYS A 1 92 ? 6.557 4.144 -14.457 1.00 87.94 92 LYS A CA 1
ATOM 700 C C . LYS A 1 92 ? 5.816 5.170 -13.605 1.00 87.94 92 LYS A C 1
ATOM 702 O O . LYS A 1 92 ? 5.757 5.044 -12.385 1.00 87.94 92 LYS A O 1
ATOM 707 N N . LYS A 1 93 ? 5.213 6.181 -14.239 1.00 90.12 93 LYS A N 1
ATOM 708 C CA . LYS A 1 93 ? 4.423 7.203 -13.540 1.00 90.12 93 LYS A CA 1
ATOM 709 C C . LYS A 1 93 ? 3.218 6.597 -12.817 1.00 90.12 93 LYS A C 1
ATOM 711 O O . LYS A 1 93 ? 2.900 7.047 -11.718 1.00 90.12 93 LYS A O 1
ATOM 716 N N . ALA A 1 94 ? 2.569 5.591 -13.401 1.00 90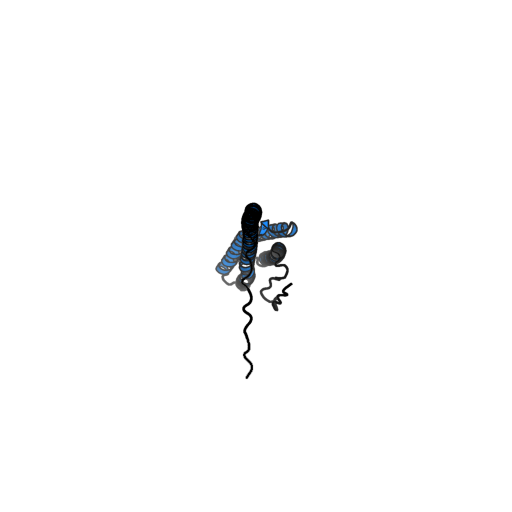.38 94 ALA A N 1
ATOM 717 C CA . ALA A 1 94 ? 1.450 4.894 -12.775 1.00 90.38 94 ALA A CA 1
ATOM 718 C C . ALA A 1 94 ? 1.888 4.102 -11.529 1.00 90.38 94 ALA A C 1
ATOM 720 O O . ALA A 1 94 ? 1.265 4.253 -10.479 1.00 90.38 94 ALA A O 1
ATOM 721 N N . VAL A 1 95 ? 3.003 3.363 -11.605 1.00 90.31 95 VAL A N 1
ATOM 722 C CA . VAL A 1 95 ? 3.613 2.672 -10.452 1.00 90.31 95 VAL A CA 1
ATOM 723 C C . VAL A 1 95 ? 3.945 3.668 -9.336 1.00 90.31 95 VAL A C 1
ATOM 725 O O . VAL A 1 95 ? 3.514 3.494 -8.199 1.00 90.31 95 VAL A O 1
ATOM 728 N N . LEU A 1 96 ? 4.639 4.767 -9.656 1.00 91.00 96 LEU A N 1
ATOM 729 C CA . LEU A 1 96 ? 5.003 5.797 -8.671 1.00 91.00 96 LEU A CA 1
ATOM 730 C C . LEU A 1 96 ? 3.773 6.457 -8.026 1.00 91.00 96 LEU A C 1
ATOM 732 O O . LEU A 1 96 ? 3.765 6.730 -6.822 1.00 91.00 96 LEU A O 1
ATOM 736 N N . LEU A 1 97 ? 2.722 6.713 -8.810 1.00 92.69 97 LEU A N 1
ATOM 737 C CA . LEU A 1 97 ? 1.470 7.266 -8.301 1.00 92.69 97 LEU A CA 1
ATOM 738 C C . LEU A 1 97 ? 0.776 6.291 -7.345 1.00 92.69 97 LEU A C 1
ATOM 740 O O . LEU A 1 97 ? 0.342 6.709 -6.271 1.00 92.69 97 LEU A O 1
ATOM 744 N N . ASN A 1 98 ? 0.695 5.012 -7.715 1.00 93.44 98 ASN A N 1
ATOM 745 C CA . ASN A 1 98 ? 0.108 3.974 -6.877 1.00 93.44 98 ASN A CA 1
ATOM 746 C C . ASN A 1 98 ? 0.880 3.827 -5.554 1.00 93.44 98 ASN A C 1
ATOM 748 O O . ASN A 1 98 ? 0.273 3.898 -4.489 1.00 93.44 98 ASN A O 1
ATOM 752 N N . LEU A 1 99 ? 2.215 3.778 -5.591 1.00 91.69 99 LEU A N 1
ATOM 753 C CA . LEU A 1 99 ? 3.054 3.736 -4.387 1.00 91.69 99 LEU A CA 1
ATOM 754 C C . LEU A 1 99 ? 2.828 4.939 -3.462 1.00 91.69 99 LEU A C 1
ATOM 756 O O . LEU A 1 99 ? 2.710 4.792 -2.243 1.00 91.69 99 LEU A O 1
ATOM 760 N N . ARG A 1 100 ? 2.693 6.145 -4.024 1.00 91.81 100 ARG A N 1
ATOM 761 C CA . ARG A 1 100 ? 2.362 7.350 -3.246 1.00 91.81 100 ARG A CA 1
ATOM 762 C C . ARG A 1 100 ? 0.986 7.250 -2.584 1.00 91.81 100 ARG A C 1
ATOM 764 O O . ARG A 1 100 ? 0.811 7.702 -1.448 1.00 91.81 100 ARG A O 1
ATOM 771 N N . GLN A 1 101 ? 0.006 6.678 -3.282 1.00 92.75 101 GLN A N 1
ATOM 772 C CA . GLN A 1 101 ? -1.317 6.427 -2.719 1.00 92.75 101 GLN A CA 1
ATOM 773 C C . GLN A 1 101 ? -1.246 5.384 -1.600 1.00 92.75 101 GLN A C 1
ATOM 775 O O . GLN A 1 101 ? -1.780 5.649 -0.524 1.00 92.75 101 GLN A O 1
ATOM 780 N N . GLN A 1 102 ? -0.536 4.268 -1.795 1.00 91.00 102 GLN A N 1
ATOM 781 C CA . GLN A 1 102 ? -0.342 3.250 -0.758 1.00 91.00 102 GLN A CA 1
ATOM 782 C C . GLN A 1 102 ? 0.283 3.844 0.504 1.00 91.00 102 GLN A C 1
ATOM 784 O O . GLN A 1 102 ? -0.273 3.662 1.581 1.00 91.00 102 GLN A O 1
ATOM 789 N N . ARG A 1 103 ? 1.356 4.642 0.387 1.00 92.62 103 ARG A N 1
ATOM 790 C CA . ARG A 1 103 ? 1.980 5.339 1.532 1.00 92.62 103 ARG A CA 1
ATOM 791 C C . ARG A 1 103 ? 1.008 6.260 2.265 1.00 92.62 103 ARG A C 1
ATOM 793 O O . ARG A 1 103 ? 0.939 6.265 3.491 1.00 92.62 103 ARG A O 1
ATOM 800 N N . THR A 1 104 ? 0.218 7.021 1.509 1.00 92.25 104 THR A N 1
ATOM 801 C CA . THR A 1 104 ? -0.785 7.929 2.081 1.00 92.25 104 THR A CA 1
ATOM 802 C C . THR A 1 104 ? -1.856 7.146 2.842 1.00 92.25 104 THR A C 1
ATOM 804 O O . THR A 1 104 ? -2.271 7.561 3.919 1.00 92.25 104 THR A O 1
ATOM 807 N N . ARG A 1 105 ? -2.301 6.002 2.307 1.00 89.94 105 ARG A N 1
ATOM 808 C CA . ARG A 1 105 ? -3.276 5.120 2.966 1.00 89.94 105 ARG A CA 1
ATOM 809 C C . ARG A 1 105 ? -2.681 4.390 4.167 1.00 89.94 105 ARG A C 1
ATOM 811 O O . ARG A 1 105 ? -3.357 4.274 5.184 1.00 89.94 105 ARG A O 1
ATOM 818 N N . LEU A 1 106 ? -1.414 3.991 4.089 1.00 90.25 106 LEU A N 1
ATOM 819 C CA . LEU A 1 106 ? -0.693 3.324 5.168 1.00 90.25 106 LEU A CA 1
ATOM 820 C C . LEU A 1 106 ? -0.683 4.168 6.447 1.00 90.25 106 LEU A C 1
ATOM 822 O O . LEU A 1 106 ? -0.905 3.627 7.524 1.00 90.25 106 LEU A O 1
ATOM 826 N N . ALA A 1 107 ? -0.546 5.495 6.342 1.00 90.44 107 ALA A N 1
ATOM 827 C CA . ALA A 1 107 ? -0.591 6.401 7.494 1.00 90.44 107 ALA A CA 1
ATOM 828 C C . ALA A 1 107 ? -1.877 6.275 8.341 1.00 90.44 107 ALA A C 1
ATOM 830 O O . ALA A 1 107 ? -1.824 6.447 9.558 1.00 90.44 107 ALA A O 1
ATOM 831 N N . TYR A 1 108 ? -3.013 5.939 7.720 1.00 87.81 108 TYR A N 1
ATOM 832 C CA . TYR A 1 108 ? -4.286 5.729 8.420 1.00 87.81 108 TYR A CA 1
ATOM 833 C C . TYR A 1 108 ? -4.382 4.347 9.072 1.00 87.81 108 TYR A C 1
ATOM 835 O O . TYR A 1 108 ? -5.091 4.181 10.058 1.00 87.81 108 TYR A O 1
ATOM 843 N N . VAL A 1 109 ? -3.651 3.363 8.548 1.00 87.06 109 VAL A N 1
ATOM 844 C CA . VAL A 1 109 ? -3.712 1.964 8.986 1.00 87.06 109 VAL A CA 1
ATOM 845 C C . VAL A 1 109 ? -2.662 1.651 10.058 1.00 87.06 109 VAL A C 1
ATOM 847 O O . VAL A 1 109 ? -2.938 0.896 10.991 1.00 87.06 109 VAL A O 1
ATOM 850 N N . THR A 1 110 ? -1.481 2.274 9.988 1.00 91.56 110 THR A N 1
ATOM 851 C CA . THR A 1 110 ? -0.361 2.090 10.930 1.00 91.56 110 THR A CA 1
ATOM 852 C C . THR A 1 110 ? -0.737 2.206 12.415 1.00 91.56 110 THR A C 1
ATOM 854 O O . THR A 1 110 ? -0.225 1.409 13.208 1.00 91.56 110 THR A O 1
ATOM 857 N N . PRO A 1 111 ? -1.625 3.126 12.853 1.00 89.94 111 PRO A N 1
ATOM 858 C CA . PRO A 1 111 ? -2.035 3.209 14.256 1.00 89.94 111 PRO A CA 1
ATOM 859 C C . PRO A 1 111 ? -2.708 1.937 14.787 1.00 89.94 111 PRO A C 1
ATOM 861 O O . PRO A 1 111 ? -2.664 1.693 15.992 1.00 89.94 111 PRO A O 1
ATOM 864 N N . TYR A 1 112 ? -3.314 1.133 13.908 1.00 83.19 112 TYR A N 1
ATOM 865 C CA . TYR A 1 112 ? -4.026 -0.094 14.271 1.00 83.19 112 TYR A CA 1
ATOM 866 C C . TYR A 1 112 ? -3.112 -1.321 14.326 1.00 83.19 112 TYR A C 1
ATOM 868 O O . TYR A 1 112 ? -3.485 -2.336 14.907 1.00 83.19 112 TYR A O 1
ATOM 876 N N . LEU A 1 113 ? -1.921 -1.243 13.732 1.00 87.81 113 LEU A N 1
ATOM 877 C CA . LEU A 1 113 ? -1.004 -2.371 13.639 1.00 87.81 113 LEU A CA 1
ATOM 878 C C . LEU A 1 113 ? -0.344 -2.686 14.989 1.00 87.81 113 LEU A C 1
ATOM 880 O O . LEU A 1 113 ? -0.074 -1.803 15.809 1.00 87.81 113 LEU A O 1
ATOM 884 N N . ASN A 1 114 ? -0.032 -3.965 15.197 1.00 87.75 114 ASN A N 1
ATOM 885 C CA . ASN A 1 114 ? 0.837 -4.409 16.286 1.00 87.75 114 ASN A CA 1
ATOM 886 C C . ASN A 1 114 ? 2.306 -4.008 16.017 1.00 87.75 114 ASN A C 1
ATOM 888 O O . ASN A 1 114 ? 2.621 -3.413 14.987 1.00 87.75 114 ASN A O 1
ATOM 892 N N . ILE A 1 115 ? 3.215 -4.317 16.948 1.00 89.81 115 ILE A N 1
ATOM 893 C CA . ILE A 1 115 ? 4.640 -3.945 16.842 1.00 89.81 115 ILE A CA 1
ATOM 894 C C . ILE A 1 115 ? 5.259 -4.477 15.537 1.00 89.81 115 ILE A C 1
ATOM 896 O O . ILE A 1 115 ? 5.852 -3.703 14.790 1.00 89.81 115 ILE A O 1
ATOM 900 N N . ASP A 1 116 ? 5.032 -5.752 15.212 1.00 89.25 116 ASP A N 1
ATOM 901 C CA . ASP A 1 116 ? 5.565 -6.375 13.992 1.00 89.25 116 ASP A CA 1
ATOM 902 C C . ASP A 1 116 ? 5.003 -5.733 12.713 1.00 89.25 116 ASP A C 1
ATOM 904 O O . ASP A 1 116 ? 5.728 -5.495 11.744 1.00 89.25 116 ASP A O 1
ATOM 908 N N . GLY A 1 117 ? 3.707 -5.406 12.709 1.00 89.31 117 GLY A N 1
ATOM 909 C CA . GLY A 1 117 ? 3.053 -4.714 11.603 1.00 89.31 117 GLY A CA 1
ATOM 910 C C . GLY A 1 117 ? 3.580 -3.291 11.419 1.00 89.31 117 GLY A C 1
ATOM 911 O O . GLY A 1 117 ? 3.785 -2.864 10.286 1.00 89.31 117 GLY A O 1
ATOM 912 N N . LYS A 1 118 ? 3.881 -2.572 12.507 1.00 91.56 118 LYS A N 1
ATOM 913 C CA . LYS A 1 118 ? 4.518 -1.245 12.445 1.00 91.56 118 LYS A CA 1
ATOM 914 C C . LYS A 1 118 ? 5.936 -1.314 11.884 1.00 91.56 118 LYS A C 1
ATOM 916 O O . LYS A 1 118 ? 6.301 -0.471 11.070 1.00 91.56 118 LYS A O 1
ATOM 921 N N . GLU A 1 119 ? 6.709 -2.329 12.259 1.00 93.69 119 GLU A N 1
ATOM 922 C CA . GLU A 1 119 ? 8.045 -2.542 11.692 1.00 93.69 119 GLU A CA 1
ATOM 923 C C . GLU A 1 119 ? 7.975 -2.900 10.201 1.00 93.69 119 GLU A C 1
ATOM 925 O O . GLU A 1 119 ? 8.787 -2.449 9.397 1.00 93.69 119 GLU A O 1
ATOM 930 N N . THR A 1 120 ? 6.967 -3.676 9.805 1.00 91.25 120 THR A N 1
ATOM 931 C CA . THR A 1 120 ? 6.691 -3.972 8.390 1.00 91.25 120 THR A CA 1
ATOM 932 C C . THR A 1 120 ? 6.273 -2.709 7.629 1.00 91.25 120 THR A C 1
ATOM 934 O O . THR A 1 120 ? 6.725 -2.488 6.511 1.00 91.25 120 THR A O 1
ATOM 937 N N . ALA A 1 121 ? 5.478 -1.827 8.247 1.00 91.00 121 ALA A N 1
ATOM 938 C CA . ALA A 1 121 ? 5.057 -0.556 7.649 1.00 91.00 121 ALA A CA 1
ATOM 939 C C . ALA A 1 121 ? 6.249 0.362 7.385 1.00 91.00 121 ALA A C 1
ATOM 941 O O . ALA A 1 121 ? 6.321 1.003 6.341 1.00 91.00 121 ALA A O 1
ATOM 942 N N . LYS A 1 122 ? 7.206 0.380 8.314 1.00 93.62 122 LYS A N 1
ATOM 943 C CA . LYS A 1 122 ? 8.461 1.106 8.154 1.00 93.62 122 LYS A CA 1
ATOM 944 C C . LYS A 1 122 ? 9.309 0.527 7.019 1.00 93.62 122 LYS A C 1
ATOM 946 O O . LYS A 1 122 ? 9.721 1.276 6.144 1.00 93.62 122 LYS A O 1
ATOM 951 N N . ARG A 1 123 ? 9.502 -0.799 6.985 1.00 92.56 123 ARG A N 1
ATOM 952 C CA . ARG A 1 123 ? 10.241 -1.480 5.904 1.00 92.56 123 ARG A CA 1
ATOM 953 C C . ARG A 1 123 ? 9.631 -1.225 4.527 1.00 92.56 123 ARG A C 1
ATOM 955 O O . ARG A 1 123 ? 10.370 -0.987 3.578 1.00 92.56 123 ARG A O 1
ATOM 962 N N . PHE A 1 124 ? 8.302 -1.233 4.434 1.00 92.94 124 PHE A N 1
ATOM 963 C CA . PHE A 1 124 ? 7.586 -0.832 3.226 1.00 92.94 124 PHE A CA 1
ATOM 964 C C . PHE A 1 124 ? 7.887 0.623 2.844 1.00 92.94 124 PHE A C 1
ATOM 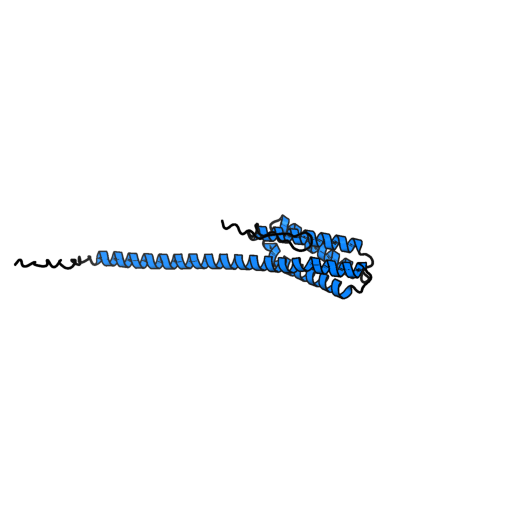966 O O . PHE A 1 124 ? 8.225 0.890 1.695 1.00 92.94 124 PHE A O 1
ATOM 973 N N . ASP A 1 125 ? 7.781 1.565 3.787 1.00 92.50 125 ASP A N 1
ATOM 974 C CA . ASP A 1 125 ? 8.013 2.989 3.515 1.00 92.50 125 ASP A CA 1
ATOM 975 C C . ASP A 1 125 ? 9.443 3.252 3.016 1.00 92.50 125 ASP A C 1
ATOM 977 O O . ASP A 1 125 ? 9.625 3.940 2.009 1.00 92.50 125 ASP A O 1
ATOM 981 N N . ASP A 1 126 ? 10.433 2.634 3.667 1.00 92.19 126 ASP A N 1
ATOM 982 C CA . ASP A 1 126 ? 11.848 2.712 3.300 1.00 92.19 126 ASP A CA 1
ATOM 983 C C . ASP A 1 126 ? 12.089 2.144 1.888 1.00 92.19 126 ASP A C 1
ATOM 985 O O . ASP A 1 126 ? 12.741 2.789 1.062 1.00 92.19 126 ASP A O 1
ATOM 989 N N . ALA A 1 127 ? 11.507 0.981 1.573 1.00 90.12 127 ALA A N 1
ATOM 990 C CA . ALA A 1 127 ? 11.615 0.359 0.253 1.00 90.12 127 ALA A CA 1
ATOM 991 C C . ALA A 1 127 ? 10.992 1.228 -0.849 1.00 90.12 127 ALA A C 1
ATOM 993 O O . ALA A 1 127 ? 11.594 1.442 -1.900 1.00 90.12 127 ALA A O 1
ATOM 994 N N . VAL A 1 128 ? 9.818 1.818 -0.597 1.00 90.31 128 VAL A N 1
ATOM 995 C CA . VAL A 1 128 ? 9.183 2.727 -1.561 1.00 90.31 128 VAL A CA 1
ATOM 996 C C . VAL A 1 128 ? 10.038 3.970 -1.800 1.00 90.31 128 VAL A C 1
ATOM 998 O O . VAL A 1 128 ? 10.170 4.407 -2.943 1.00 90.31 128 VAL A O 1
ATOM 1001 N N . VAL A 1 129 ? 10.627 4.555 -0.753 1.00 90.06 129 VAL A N 1
ATOM 1002 C CA . VAL A 1 129 ? 11.536 5.702 -0.901 1.00 90.06 129 VAL A CA 1
ATOM 1003 C C . VAL A 1 129 ? 12.759 5.320 -1.734 1.00 90.06 129 VAL A C 1
ATOM 1005 O O . VAL A 1 129 ? 13.101 6.050 -2.668 1.00 90.06 129 VAL A O 1
ATOM 1008 N N . ASN A 1 130 ? 13.374 4.171 -1.451 1.00 89.38 130 ASN A N 1
ATOM 1009 C CA . ASN A 1 130 ? 14.517 3.672 -2.211 1.00 89.38 130 ASN A CA 1
ATOM 1010 C C . ASN A 1 130 ? 14.158 3.459 -3.682 1.00 89.38 130 ASN A C 1
ATOM 1012 O O . ASN A 1 130 ? 14.842 3.994 -4.555 1.00 89.38 130 ASN A O 1
ATOM 1016 N N . PHE A 1 131 ? 13.042 2.781 -3.963 1.00 88.94 131 PHE A N 1
ATOM 1017 C CA . PHE A 1 131 ? 12.570 2.561 -5.326 1.00 88.94 131 PHE A CA 1
ATOM 1018 C C . PHE A 1 131 ? 12.342 3.873 -6.080 1.00 88.94 131 PHE A C 1
ATOM 1020 O O . PHE A 1 131 ? 12.774 3.998 -7.221 1.00 88.94 131 PHE A O 1
ATOM 1027 N N . VAL A 1 132 ? 11.705 4.876 -5.463 1.00 87.81 132 VAL A N 1
ATOM 1028 C CA . VAL A 1 132 ? 11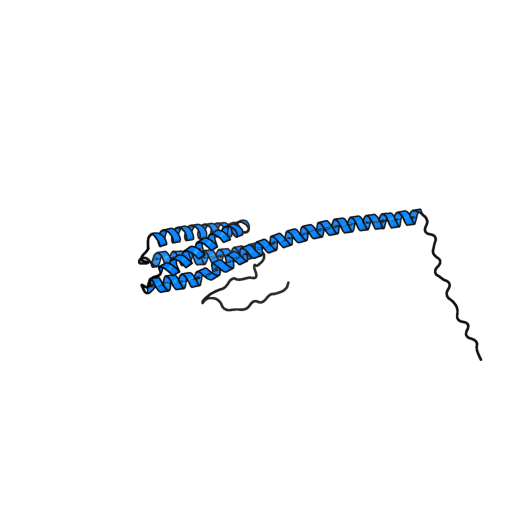.487 6.188 -6.100 1.00 87.81 132 VAL A CA 1
ATOM 1029 C C . VAL A 1 132 ? 12.824 6.831 -6.479 1.00 87.81 132 VAL A C 1
ATOM 1031 O O . VAL A 1 132 ? 12.998 7.265 -7.618 1.00 87.81 132 VAL A O 1
ATOM 1034 N N . VAL A 1 133 ? 13.790 6.836 -5.556 1.00 86.88 133 VAL A N 1
ATOM 1035 C CA . VAL A 1 133 ? 15.126 7.405 -5.784 1.00 86.88 133 VAL A CA 1
ATOM 1036 C C . VAL A 1 133 ? 15.878 6.651 -6.885 1.00 86.88 133 VAL A C 1
ATOM 1038 O O . VAL A 1 133 ? 16.518 7.271 -7.738 1.00 86.88 133 VAL A O 1
ATOM 1041 N N . GLU A 1 134 ? 15.826 5.319 -6.895 1.00 84.62 134 GLU A N 1
ATOM 1042 C CA . GLU A 1 134 ? 16.471 4.511 -7.933 1.00 84.62 134 GLU A CA 1
ATOM 1043 C C . GLU A 1 134 ? 15.798 4.670 -9.298 1.00 84.62 134 GLU A C 1
ATOM 1045 O O . GLU A 1 134 ? 16.479 4.807 -10.320 1.00 84.62 134 GLU A O 1
ATOM 1050 N N . ALA A 1 135 ? 14.467 4.711 -9.322 1.00 82.94 135 ALA A N 1
ATOM 1051 C CA . ALA A 1 135 ? 13.687 4.912 -10.529 1.00 82.94 135 ALA A CA 1
ATOM 1052 C C . ALA A 1 135 ? 13.993 6.281 -11.156 1.00 82.94 135 ALA A C 1
ATOM 1054 O O . ALA A 1 135 ? 14.109 6.380 -12.377 1.00 82.94 135 ALA A O 1
ATOM 1055 N N . GLU A 1 136 ? 14.172 7.339 -10.364 1.00 82.56 136 GLU A N 1
ATOM 1056 C CA . GLU A 1 136 ? 14.585 8.659 -10.863 1.00 82.56 136 GLU A CA 1
ATOM 1057 C C . GLU A 1 136 ? 16.010 8.659 -11.434 1.00 82.56 136 GLU A C 1
ATOM 1059 O O . GLU A 1 136 ? 16.249 9.244 -12.491 1.00 82.56 136 GLU A O 1
ATOM 1064 N N . LYS A 1 137 ? 16.945 7.943 -10.796 1.00 82.62 137 LYS A N 1
ATOM 1065 C CA . LYS A 1 137 ? 18.335 7.800 -11.271 1.00 82.62 137 LYS A CA 1
ATOM 1066 C C . LYS A 1 137 ? 18.466 6.966 -12.548 1.00 82.62 137 LYS A C 1
ATOM 1068 O O . LYS A 1 137 ? 19.488 7.056 -13.227 1.00 82.62 137 LYS A O 1
ATOM 1073 N N . ASN A 1 138 ? 17.462 6.155 -12.875 1.00 73.50 138 ASN A N 1
ATOM 1074 C CA . ASN A 1 138 ? 17.443 5.286 -14.049 1.00 73.50 138 ASN A CA 1
ATOM 1075 C C . ASN A 1 138 ? 16.307 5.680 -15.021 1.00 73.50 138 ASN A C 1
ATOM 1077 O O . ASN A 1 138 ? 15.311 4.961 -15.145 1.00 73.50 138 ASN A O 1
ATOM 1081 N N . PRO A 1 139 ? 16.425 6.821 -15.729 1.00 64.81 139 PRO A N 1
ATOM 1082 C CA . PRO A 1 139 ? 15.378 7.303 -16.629 1.00 64.81 139 PRO A CA 1
ATOM 1083 C C . PRO A 1 139 ? 15.177 6.393 -17.846 1.00 64.81 139 PRO A C 1
ATOM 1085 O O . PRO A 1 139 ? 14.068 6.304 -18.352 1.00 64.81 139 PRO A O 1
ATOM 1088 N N . THR A 1 140 ? 16.223 5.690 -18.289 1.00 62.66 140 THR A N 1
ATOM 1089 C CA . THR A 1 140 ? 16.187 4.819 -19.474 1.00 62.66 140 THR A CA 1
ATOM 1090 C C . THR A 1 140 ? 15.759 3.384 -19.175 1.00 62.66 140 THR A C 1
ATOM 1092 O O . THR A 1 140 ? 15.643 2.592 -20.104 1.00 62.66 140 THR A O 1
ATOM 1095 N N . GLY A 1 141 ? 15.557 3.018 -17.903 1.00 59.88 141 GLY A N 1
ATOM 1096 C CA . GLY A 1 141 ? 15.187 1.653 -17.526 1.00 59.88 141 GLY A CA 1
ATOM 1097 C C . GLY A 1 141 ? 16.269 0.617 -17.847 1.00 59.88 141 GLY A C 1
ATOM 1098 O O . GLY A 1 141 ? 15.955 -0.544 -18.037 1.00 59.88 141 GLY A O 1
ATOM 1099 N N . THR A 1 142 ? 17.547 1.002 -17.914 1.00 61.31 142 THR A N 1
ATOM 1100 C CA . THR A 1 142 ? 18.644 0.086 -18.302 1.00 61.31 142 THR A CA 1
ATOM 1101 C C . THR A 1 142 ? 19.103 -0.827 -17.161 1.00 61.31 142 THR A C 1
ATOM 1103 O O . THR A 1 142 ? 19.580 -1.933 -17.401 1.00 61.31 142 THR A O 1
ATOM 1106 N N . LYS A 1 143 ? 18.922 -0.409 -15.902 1.00 67.19 143 LYS A N 1
ATOM 1107 C CA . LYS A 1 143 ? 19.161 -1.230 -14.699 1.00 67.19 143 LYS A CA 1
ATOM 1108 C C . LYS A 1 143 ? 17.852 -1.804 -14.137 1.00 67.19 143 LYS A C 1
ATOM 1110 O O . LYS A 1 143 ? 17.336 -1.297 -13.146 1.00 67.19 143 LYS A O 1
ATOM 1115 N N . LEU A 1 144 ? 17.302 -2.835 -14.785 1.00 68.19 144 LEU A N 1
ATOM 1116 C CA . LEU A 1 144 ? 16.022 -3.448 -14.381 1.00 68.19 144 LEU A CA 1
ATOM 1117 C C . LEU A 1 144 ? 16.132 -4.418 -13.206 1.00 68.19 144 LEU A C 1
ATOM 1119 O O . LEU A 1 144 ? 15.184 -4.527 -12.442 1.00 68.19 144 LEU A O 1
ATOM 1123 N N . GLY A 1 145 ? 17.270 -5.098 -13.042 1.00 73.69 145 GLY A N 1
ATOM 1124 C CA . GLY A 1 145 ? 17.447 -6.113 -11.996 1.00 73.69 145 GLY A CA 1
ATOM 1125 C C . GLY A 1 145 ? 17.230 -5.580 -10.571 1.00 73.69 145 GLY A C 1
ATOM 1126 O O . GLY A 1 145 ? 16.353 -6.091 -9.882 1.00 73.69 145 GLY A O 1
ATOM 1127 N N . PRO A 1 146 ? 17.964 -4.535 -10.138 1.00 76.00 146 PRO A N 1
ATOM 1128 C CA . PRO A 1 146 ? 17.785 -3.951 -8.805 1.00 76.00 146 PRO A CA 1
ATOM 1129 C C . PRO A 1 146 ? 16.379 -3.372 -8.587 1.00 76.00 146 PRO A C 1
ATOM 1131 O O . PRO A 1 146 ? 15.765 -3.615 -7.555 1.00 76.00 146 PRO A O 1
ATOM 1134 N N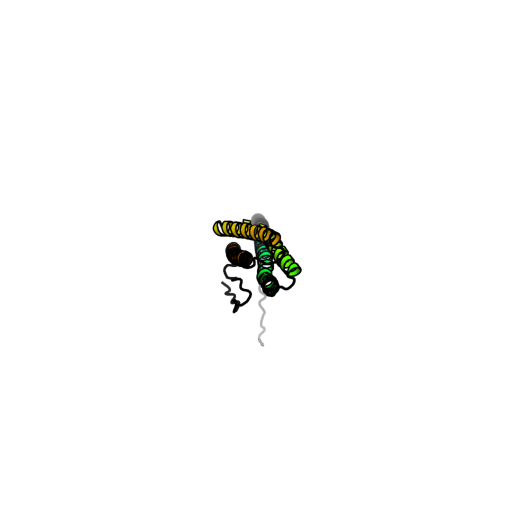 . LEU A 1 147 ? 15.821 -2.700 -9.603 1.00 77.62 147 LEU A N 1
ATOM 1135 C CA . LEU A 1 147 ? 14.461 -2.153 -9.541 1.00 77.62 147 LEU A CA 1
ATOM 1136 C C . LEU A 1 147 ? 13.399 -3.246 -9.389 1.00 77.62 147 LEU A C 1
ATOM 1138 O O . LEU A 1 147 ? 12.416 -3.043 -8.686 1.00 77.62 147 LEU A O 1
ATOM 1142 N N . TYR A 1 148 ? 13.587 -4.394 -10.041 1.00 79.94 148 TYR A N 1
ATOM 1143 C CA . TYR A 1 148 ? 12.682 -5.531 -9.917 1.00 79.94 148 TYR A CA 1
ATOM 1144 C C . TYR A 1 148 ? 12.716 -6.127 -8.507 1.00 79.94 148 TYR A C 1
ATOM 1146 O O . TYR A 1 148 ? 11.661 -6.355 -7.926 1.00 79.94 148 TYR A O 1
ATOM 1154 N N . GLN A 1 149 ? 13.911 -6.311 -7.935 1.00 82.31 149 GLN A N 1
ATOM 1155 C CA . GLN A 1 149 ? 14.064 -6.815 -6.565 1.00 82.31 149 GLN A CA 1
ATOM 1156 C C . GLN A 1 149 ? 13.412 -5.885 -5.536 1.00 82.31 149 GLN A C 1
ATOM 1158 O O . GLN A 1 149 ? 12.747 -6.357 -4.619 1.00 82.31 149 GLN A O 1
ATOM 1163 N N . GLU A 1 150 ? 13.549 -4.569 -5.707 1.00 85.19 150 GLU A N 1
ATOM 1164 C CA . GLU A 1 150 ? 12.873 -3.595 -4.845 1.00 85.19 150 GLU A CA 1
ATOM 1165 C C . GLU A 1 150 ? 11.348 -3.641 -5.008 1.00 85.19 150 GLU A C 1
ATOM 1167 O O . GLU A 1 150 ? 10.624 -3.604 -4.018 1.00 85.19 150 GLU A O 1
ATOM 1172 N N . LEU A 1 151 ? 10.828 -3.778 -6.233 1.00 85.31 151 LEU A N 1
ATOM 1173 C CA . LEU A 1 151 ? 9.383 -3.911 -6.462 1.00 85.31 151 LEU A CA 1
ATOM 1174 C C . LEU A 1 151 ? 8.807 -5.195 -5.853 1.00 85.31 151 LEU A C 1
ATOM 1176 O O . LEU A 1 151 ? 7.728 -5.150 -5.263 1.00 85.31 151 LEU A O 1
ATOM 1180 N N . GLU A 1 152 ? 9.532 -6.309 -5.953 1.00 84.38 152 GLU A N 1
ATOM 1181 C CA . GLU A 1 152 ? 9.182 -7.582 -5.313 1.00 84.38 152 GLU A CA 1
ATOM 1182 C C . GLU A 1 152 ? 9.186 -7.443 -3.783 1.00 84.38 152 GLU A C 1
ATOM 1184 O O . GLU A 1 152 ? 8.214 -7.798 -3.116 1.00 84.38 152 GLU A O 1
ATOM 1189 N N . TYR A 1 153 ? 10.213 -6.801 -3.220 1.00 86.75 153 TYR A N 1
ATOM 1190 C CA . TYR A 1 153 ? 10.282 -6.532 -1.786 1.00 86.75 153 TYR A CA 1
ATOM 1191 C C . TYR A 1 153 ? 9.147 -5.612 -1.303 1.00 86.75 153 TYR A C 1
ATOM 1193 O O . TYR A 1 153 ? 8.548 -5.848 -0.249 1.00 86.75 153 TYR A O 1
ATOM 1201 N N . ILE A 1 154 ? 8.797 -4.573 -2.068 1.00 88.12 154 ILE A N 1
ATOM 1202 C CA . ILE A 1 154 ? 7.651 -3.699 -1.775 1.00 88.12 154 ILE A CA 1
ATOM 1203 C C . ILE A 1 154 ? 6.345 -4.500 -1.807 1.00 88.12 154 ILE A C 1
ATOM 1205 O O . ILE A 1 154 ? 5.503 -4.333 -0.919 1.00 88.12 154 ILE A O 1
ATOM 1209 N N . PHE A 1 155 ? 6.184 -5.382 -2.795 1.00 86.25 155 PHE A N 1
ATOM 1210 C CA . PHE A 1 155 ? 5.010 -6.237 -2.922 1.00 86.25 155 PHE A CA 1
ATOM 1211 C C . PHE A 1 155 ? 4.847 -7.149 -1.699 1.00 86.25 155 PHE A C 1
ATOM 1213 O O . PHE A 1 155 ? 3.793 -7.118 -1.058 1.00 86.25 155 PHE A O 1
ATOM 1220 N N . ASP A 1 156 ? 5.891 -7.867 -1.292 1.00 85.62 156 ASP A N 1
ATOM 1221 C CA . ASP A 1 156 ? 5.850 -8.767 -0.131 1.00 85.62 156 ASP A CA 1
ATOM 1222 C C . ASP A 1 156 ? 5.497 -8.037 1.173 1.00 85.62 156 ASP A C 1
ATOM 1224 O O . ASP A 1 156 ? 4.689 -8.509 1.988 1.00 85.62 156 ASP A O 1
ATOM 1228 N N . ASN A 1 157 ? 6.064 -6.843 1.368 1.00 87.12 157 ASN A N 1
ATOM 1229 C CA . ASN A 1 157 ? 5.735 -6.016 2.524 1.00 87.12 157 ASN A CA 1
ATOM 1230 C C . ASN A 1 157 ? 4.288 -5.505 2.458 1.00 87.12 157 ASN A C 1
ATOM 1232 O O . ASN A 1 157 ? 3.614 -5.476 3.489 1.00 87.12 157 ASN A O 1
ATOM 1236 N N . SER A 1 158 ? 3.772 -5.159 1.273 1.00 83.50 158 SER A N 1
ATOM 1237 C CA . SER A 1 158 ? 2.372 -4.742 1.104 1.00 83.50 158 SER A CA 1
ATOM 1238 C C . SER A 1 158 ? 1.391 -5.859 1.486 1.00 83.50 158 SER A C 1
ATOM 1240 O O . SER A 1 158 ? 0.431 -5.612 2.216 1.00 83.50 158 SER A O 1
ATOM 1242 N N . GLN A 1 159 ? 1.679 -7.110 1.114 1.00 82.88 159 GLN A N 1
ATOM 1243 C CA . GLN A 1 159 ? 0.864 -8.278 1.474 1.00 82.88 159 GLN A CA 1
ATOM 1244 C C . GLN A 1 159 ? 0.920 -8.577 2.974 1.00 82.88 159 GLN A C 1
ATOM 1246 O O . GLN A 1 159 ? -0.102 -8.840 3.623 1.00 82.88 159 GLN A O 1
ATOM 1251 N N . SER A 1 160 ? 2.119 -8.484 3.548 1.00 86.12 160 SER A N 1
ATOM 1252 C CA . SER A 1 160 ? 2.329 -8.633 4.988 1.00 86.12 160 SER A CA 1
ATOM 1253 C C . SER A 1 160 ? 1.560 -7.567 5.773 1.00 86.12 160 SER A C 1
ATOM 1255 O O . SER A 1 160 ? 0.946 -7.873 6.797 1.00 86.12 160 SER A O 1
ATOM 1257 N N . LEU A 1 161 ? 1.517 -6.333 5.259 1.00 85.75 161 LEU A N 1
ATOM 1258 C CA . LEU A 1 161 ? 0.742 -5.240 5.837 1.00 85.75 161 LEU A CA 1
ATOM 1259 C C . LEU A 1 161 ? -0.752 -5.488 5.760 1.00 85.75 161 LEU A C 1
ATOM 1261 O O . LEU A 1 161 ? -1.408 -5.391 6.788 1.00 85.75 161 LEU A O 1
ATOM 1265 N N . ILE A 1 162 ? -1.280 -5.876 4.598 1.00 83.56 162 ILE A N 1
ATOM 1266 C CA . ILE A 1 162 ? -2.698 -6.222 4.455 1.00 83.56 162 ILE A CA 1
ATOM 1267 C C . ILE A 1 162 ? -3.086 -7.316 5.458 1.00 83.56 162 ILE A C 1
ATOM 1269 O O . ILE A 1 162 ? -4.089 -7.199 6.160 1.00 83.56 162 ILE A O 1
ATOM 1273 N N . THR A 1 163 ? -2.255 -8.351 5.593 1.00 83.88 163 THR A N 1
ATOM 1274 C CA . THR A 1 163 ? -2.482 -9.436 6.556 1.00 83.88 163 THR A CA 1
ATOM 1275 C C . THR A 1 163 ? -2.487 -8.922 7.998 1.00 83.88 163 THR A C 1
ATOM 1277 O O . THR A 1 163 ? -3.373 -9.271 8.783 1.00 83.88 163 THR A O 1
ATOM 1280 N N . ALA A 1 164 ? -1.527 -8.068 8.363 1.00 84.12 164 ALA A N 1
ATOM 1281 C CA . ALA A 1 164 ? -1.460 -7.462 9.690 1.00 84.12 164 ALA A CA 1
ATOM 1282 C C . ALA A 1 164 ? -2.664 -6.542 9.967 1.00 84.12 164 ALA A C 1
ATOM 1284 O O . ALA A 1 164 ? -3.211 -6.554 11.070 1.00 84.12 164 ALA A O 1
ATOM 1285 N N . SER A 1 165 ? -3.123 -5.794 8.963 1.00 81.81 165 SER A N 1
ATOM 1286 C CA . SER A 1 165 ? -4.301 -4.926 9.030 1.00 81.81 165 SER A CA 1
ATOM 1287 C C . SER A 1 165 ? -5.601 -5.707 9.197 1.00 81.81 165 SER A C 1
ATOM 1289 O O . SER A 1 165 ? -6.469 -5.300 9.972 1.00 81.81 165 SER A O 1
ATOM 1291 N N . ASN A 1 166 ? -5.730 -6.852 8.525 1.00 79.69 166 ASN A N 1
ATOM 1292 C CA . ASN A 1 166 ? -6.895 -7.722 8.663 1.00 79.69 166 ASN A CA 1
ATOM 1293 C C . ASN A 1 166 ? -6.975 -8.300 10.080 1.00 79.69 166 ASN A C 1
ATOM 1295 O O . ASN A 1 166 ? -8.025 -8.204 10.710 1.00 79.69 166 ASN A O 1
ATOM 1299 N N . ARG A 1 167 ? -5.845 -8.767 10.632 1.00 79.75 167 ARG A N 1
ATOM 1300 C CA . ARG A 1 167 ? -5.760 -9.206 12.039 1.00 79.75 167 ARG A CA 1
ATOM 1301 C C . ARG A 1 167 ? -6.103 -8.088 13.025 1.00 79.75 167 ARG A C 1
ATOM 1303 O O . ARG A 1 167 ? -6.816 -8.297 13.998 1.00 79.75 167 ARG A O 1
ATOM 1310 N N . ALA A 1 168 ? -5.619 -6.872 12.772 1.00 76.19 168 ALA A N 1
ATOM 1311 C CA . ALA A 1 168 ? -5.888 -5.718 13.630 1.00 76.19 168 ALA A CA 1
ATOM 1312 C C . ALA A 1 168 ? -7.368 -5.289 13.647 1.00 76.19 168 ALA A C 1
ATOM 1314 O O . ALA A 1 168 ? -7.811 -4.610 14.577 1.00 76.19 168 ALA A O 1
ATOM 1315 N N . THR A 1 169 ? -8.136 -5.658 12.621 1.00 72.19 169 THR A N 1
ATOM 1316 C CA . THR A 1 169 ? -9.547 -5.277 12.466 1.00 72.19 169 THR A CA 1
ATOM 1317 C C . THR A 1 169 ? -10.528 -6.407 12.778 1.00 72.19 169 THR A C 1
ATOM 1319 O O . THR A 1 169 ? -11.742 -6.193 12.702 1.00 72.19 169 THR A O 1
ATOM 1322 N N . GLY A 1 170 ? -10.037 -7.585 13.181 1.00 67.38 170 GLY A N 1
ATOM 1323 C CA . GLY A 1 170 ? -10.874 -8.769 13.379 1.00 67.38 170 GLY A CA 1
ATOM 1324 C C . GLY A 1 170 ? -11.426 -9.319 12.059 1.00 67.38 170 GLY A C 1
ATOM 1325 O O . GLY A 1 170 ? -12.471 -9.966 12.050 1.00 67.38 170 GLY A O 1
ATOM 1326 N N . MET A 1 171 ? -10.772 -8.995 10.938 1.00 62.34 171 MET A N 1
ATOM 1327 C CA . MET A 1 171 ? -11.038 -9.534 9.601 1.00 62.34 171 MET A CA 1
ATOM 1328 C C . MET A 1 171 ? -10.105 -10.707 9.289 1.00 62.34 171 MET A C 1
ATOM 1330 O O . MET A 1 171 ? -9.760 -10.949 8.139 1.00 62.34 171 MET A O 1
ATOM 1334 N N . ASP A 1 172 ? -9.667 -11.430 10.310 1.00 55.81 172 ASP A N 1
ATOM 1335 C CA . ASP A 1 172 ? -8.650 -12.482 10.262 1.00 55.81 172 ASP A CA 1
ATOM 1336 C C . ASP A 1 172 ? -9.014 -13.599 9.264 1.00 55.81 172 ASP A C 1
ATOM 1338 O O . ASP A 1 172 ? -8.141 -14.280 8.727 1.00 55.81 172 ASP A O 1
ATOM 1342 N N . ASN A 1 173 ? -10.314 -13.733 8.975 1.00 46.25 173 ASN A N 1
ATOM 1343 C CA . ASN A 1 173 ? -10.896 -14.670 8.014 1.00 46.25 173 ASN A CA 1
ATOM 1344 C C . ASN A 1 173 ? -10.850 -14.170 6.554 1.00 46.25 173 ASN A C 1
ATOM 1346 O O . ASN A 1 173 ? -11.198 -14.912 5.637 1.00 46.25 173 ASN A O 1
ATOM 1350 N N . ILE A 1 174 ? -10.439 -12.922 6.313 1.00 44.47 174 ILE A N 1
ATOM 1351 C CA . ILE A 1 174 ? -10.298 -12.321 4.984 1.00 44.47 174 ILE A CA 1
ATOM 1352 C C . ILE A 1 174 ? -8.832 -12.447 4.569 1.00 44.47 174 ILE A C 1
ATOM 1354 O O . ILE A 1 174 ? -7.988 -11.620 4.912 1.00 44.47 174 ILE A O 1
ATOM 1358 N N . GLN A 1 175 ? -8.515 -13.499 3.820 1.00 42.00 175 GLN A N 1
ATOM 1359 C CA . GLN A 1 175 ? -7.233 -13.597 3.119 1.00 42.00 175 GLN A CA 1
ATOM 1360 C C . GLN A 1 175 ? -7.315 -12.812 1.802 1.00 42.00 175 GLN A C 1
ATOM 1362 O O . GLN A 1 175 ? -8.297 -12.923 1.066 1.00 42.00 175 GLN A O 1
ATOM 1367 N N . VAL A 1 176 ? -6.311 -11.980 1.520 1.00 41.62 176 VAL A N 1
ATOM 1368 C CA . VAL A 1 176 ? -6.287 -11.075 0.356 1.00 41.62 176 VAL A CA 1
ATOM 1369 C C . VAL A 1 176 ? -5.376 -11.628 -0.709 1.00 41.62 176 VAL A C 1
ATOM 1371 O O . VAL A 1 176 ? -4.250 -11.994 -0.399 1.00 41.62 176 VAL A O 1
ATOM 1374 N N . THR A 1 177 ? -5.923 -11.733 -1.923 1.00 47.81 177 THR A N 1
ATOM 1375 C CA . THR A 1 177 ? -5.513 -12.734 -2.895 1.00 47.81 177 THR A CA 1
ATOM 1376 C C . THR A 1 177 ? -5.819 -12.261 -4.346 1.00 47.81 177 THR A C 1
ATOM 1378 O O . THR A 1 177 ? -6.969 -12.368 -4.769 1.00 47.81 177 THR A O 1
ATOM 1381 N N . THR A 1 178 ? -4.860 -11.689 -5.114 1.00 40.69 178 THR A N 1
ATOM 1382 C CA . THR A 1 178 ? -5.019 -11.211 -6.531 1.00 40.69 178 THR A CA 1
ATOM 1383 C C . THR A 1 178 ? -3.840 -11.527 -7.487 1.00 40.69 178 THR A C 1
ATOM 1385 O O . THR A 1 178 ? -2.737 -11.136 -7.162 1.00 40.69 178 THR A O 1
ATOM 1388 N N . GLY A 1 179 ? -4.059 -12.194 -8.652 1.00 36.62 179 GLY A N 1
ATOM 1389 C CA . GLY A 1 179 ? -3.081 -12.371 -9.778 1.00 36.62 179 GLY A CA 1
ATOM 1390 C C . GLY A 1 179 ? -2.093 -13.578 -9.795 1.00 36.62 179 GLY A C 1
ATOM 1391 O O . GLY A 1 179 ? -1.248 -13.700 -8.925 1.00 36.62 179 GLY A O 1
ATOM 1392 N N . ARG A 1 180 ? -2.213 -14.520 -10.765 1.00 43.97 180 ARG A N 1
ATOM 1393 C CA . ARG A 1 180 ? -1.489 -15.829 -10.969 1.00 43.97 180 ARG A CA 1
ATOM 1394 C C . ARG A 1 180 ? -1.383 -16.823 -9.784 1.00 43.97 180 ARG A C 1
ATOM 1396 O O . ARG A 1 180 ? -1.393 -18.028 -10.025 1.00 43.97 180 ARG A O 1
ATOM 1403 N N . PHE A 1 181 ? -1.391 -16.356 -8.541 1.00 41.41 181 PHE A N 1
ATOM 1404 C CA . PHE A 1 181 ? -1.299 -17.110 -7.285 1.00 41.41 181 PHE A CA 1
ATOM 1405 C C . PHE A 1 181 ? -2.649 -17.421 -6.624 1.00 41.41 181 PHE A C 1
ATOM 1407 O O . PHE A 1 181 ? -2.703 -18.050 -5.570 1.00 41.41 181 PHE A O 1
ATOM 1414 N N . TRP A 1 182 ? -3.762 -17.010 -7.228 1.00 40.88 182 TRP A N 1
ATOM 1415 C CA . TRP A 1 182 ? -4.991 -16.830 -6.465 1.00 40.88 182 TRP A CA 1
ATOM 1416 C C . TRP A 1 182 ? -6.159 -17.589 -7.089 1.00 40.88 182 TRP A C 1
ATOM 1418 O O . TRP A 1 182 ? -6.796 -17.153 -8.049 1.00 40.88 182 TRP A O 1
ATOM 1428 N N . LYS A 1 183 ? -6.440 -18.768 -6.522 1.00 29.47 183 LYS A N 1
ATOM 1429 C CA . LYS A 1 183 ? -7.712 -19.478 -6.683 1.00 29.47 183 LYS A CA 1
ATOM 1430 C C . LYS A 1 183 ? -8.395 -19.616 -5.317 1.00 29.47 183 LYS A C 1
ATOM 1432 O O . LYS A 1 183 ? -7.888 -20.319 -4.454 1.00 29.47 183 LYS A O 1
ATOM 1437 N N . ARG A 1 184 ? -9.622 -19.084 -5.268 1.00 52.41 184 ARG A N 1
ATOM 1438 C CA . ARG A 1 184 ? -10.861 -19.620 -4.660 1.00 52.41 184 ARG A CA 1
ATOM 1439 C C . ARG A 1 184 ? -11.461 -19.019 -3.376 1.00 52.41 184 ARG A C 1
ATOM 1441 O O . ARG A 1 184 ? -10.819 -18.860 -2.353 1.00 52.41 184 ARG A O 1
ATOM 1448 N N . THR A 1 185 ? -12.785 -18.876 -3.528 1.00 31.80 185 THR A N 1
ATOM 1449 C CA . THR A 1 185 ? -13.933 -19.185 -2.656 1.00 31.80 185 THR A CA 1
ATOM 1450 C C . THR A 1 185 ? -13.975 -18.595 -1.251 1.00 31.80 185 THR A C 1
ATOM 1452 O O . THR A 1 185 ? -13.386 -19.113 -0.312 1.00 31.80 185 THR A O 1
ATOM 1455 N N . LEU A 1 186 ? -14.829 -17.579 -1.117 1.00 30.56 186 LEU A N 1
ATOM 1456 C CA . LEU A 1 186 ? -15.373 -17.093 0.145 1.00 30.56 186 LEU A CA 1
ATOM 1457 C C . LEU A 1 186 ? -16.275 -18.167 0.773 1.00 30.56 186 LEU A C 1
ATOM 1459 O O . LEU A 1 186 ? -17.325 -18.495 0.222 1.00 30.56 186 LEU A O 1
ATOM 1463 N N . THR A 1 187 ? -15.890 -18.680 1.937 1.00 28.72 187 THR A N 1
ATOM 1464 C CA . THR A 1 187 ? -16.808 -19.344 2.871 1.00 28.72 187 THR A CA 1
ATOM 1465 C C . THR A 1 187 ? -16.906 -18.482 4.117 1.00 28.72 187 THR A C 1
ATOM 1467 O O . THR A 1 187 ? -16.000 -18.476 4.947 1.00 28.72 187 THR A O 1
ATOM 1470 N N . CYS A 1 188 ? -18.000 -17.734 4.236 1.00 29.16 188 CYS A N 1
ATOM 1471 C CA . CYS A 1 188 ? -18.376 -17.109 5.495 1.00 29.16 188 CYS A CA 1
ATOM 1472 C C . CYS A 1 188 ? -18.856 -18.222 6.433 1.00 29.16 188 CYS A C 1
ATOM 1474 O O . CYS A 1 188 ? -19.916 -18.797 6.194 1.00 29.16 188 CYS A O 1
ATOM 1476 N N . SER A 1 189 ? -18.087 -18.555 7.469 1.00 33.25 189 SER A N 1
ATOM 1477 C CA . SER A 1 189 ? -18.650 -19.257 8.621 1.00 33.25 189 SER A CA 1
ATOM 1478 C C . SER A 1 189 ? -19.209 -18.203 9.569 1.00 33.25 189 SER A C 1
ATOM 1480 O O . SER A 1 189 ? -18.445 -17.455 10.180 1.00 33.25 189 SER A O 1
ATOM 1482 N N . GLU A 1 190 ? -20.533 -18.120 9.650 1.00 29.25 190 GLU A N 1
ATOM 1483 C CA . GLU A 1 190 ? -21.208 -17.445 10.756 1.00 29.25 190 GLU A CA 1
ATOM 1484 C C . GLU A 1 190 ? -20.895 -18.224 12.041 1.00 29.25 190 GLU A C 1
ATOM 1486 O O . GLU A 1 190 ? -21.123 -19.433 12.106 1.00 29.25 190 GLU A O 1
ATOM 1491 N N . SER A 1 191 ? -20.309 -17.542 13.026 1.00 35.19 191 SER A N 1
ATOM 1492 C CA . SER A 1 191 ? -20.162 -18.023 14.404 1.00 35.19 191 SER A CA 1
ATOM 1493 C C . SER A 1 191 ? -21.098 -17.251 15.313 1.00 35.19 191 SER A C 1
ATOM 1495 O O . SER A 1 191 ? -21.016 -16.000 15.239 1.00 35.19 191 SER A O 1
#

pLDDT: mean 71.21, std 18.51, range [28.72, 93.69]